Protein AF-A0A7S8E8L4-F1 (afdb_monomer)

pLDDT: mean 86.88, std 10.65, range [39.62, 96.69]

Sequence (269 aa):
MMTAIETLTEAGHHVIAGRPASKRLSAFVRFAGDTKSYQDPLIVRLLSNAQLRKGATQTAEQIIKAVKPGKAHERFMQQATQLVQKGLQRGYTLTCPTCALTDWYPLQPPLAGDVAQIGPLRCSGCHNPITLPFNAQFAYKLNPLVREALKEGGLTILNPWVYLLEWGAVEEHIALEVKNRHMHTDIDMLLRSPQGGILVECKDNFKKTDAALPQLQRTIDQGLMLAETLGYRYIFATLQETVPATLEAQIAQGNGQLLTGRDLLKPWE

Organism: NCBI:txid2710758

Solvent-accessible surface area (backbone atoms only — not comparable to full-atom values): 15142 Å² total; per-residue (Å²): 132,84,51,72,68,55,53,43,40,76,73,62,32,52,72,47,74,70,46,75,65,17,49,40,33,45,51,37,42,61,68,44,66,80,37,74,48,69,46,29,56,64,45,45,48,50,68,64,34,66,56,42,52,73,60,39,70,38,37,68,67,55,49,47,66,73,51,56,55,70,94,46,40,68,63,48,51,54,38,50,54,58,34,44,78,68,46,27,41,52,22,37,74,46,64,34,90,86,78,65,51,70,48,77,47,73,58,76,75,71,54,92,90,47,86,65,78,80,65,74,50,54,37,92,82,80,60,47,74,47,82,81,60,95,82,67,60,62,25,35,29,49,28,67,62,50,26,52,16,52,75,73,49,32,67,47,50,40,40,59,47,54,74,48,56,85,58,52,67,81,43,80,47,40,46,30,39,41,33,48,100,88,46,76,48,76,40,48,31,41,39,29,29,94,88,46,38,38,32,34,43,60,44,64,76,80,61,94,43,87,79,43,44,64,52,52,51,50,54,50,52,51,47,40,51,53,13,57,76,71,70,25,39,26,31,46,36,30,59,42,82,75,75,61,67,69,58,54,50,50,38,50,75,63,64,28,42,84,38,30,26,56,73,58,31,52,93,52,113

Mean predicted aligned error: 6.62 Å

Foldseek 3Di:
DDDLCRLLVVVFKDKDFDDPLQVLLVVVLVQPLVACLLLAVLNLQLLPDPCLLVFHWAFPVRSCVSSVCDPCVVVNVVSVVVCCVGFKFKWFFDQDPPPRDTDTDTDDDQDVPDPPPCDFDADPPPRDGDDDDPPTGMIIHTDPSSSSNSVSVSSQLNLVSSVCVVQAFPDKTAFMWIDHPVDTDTFGIWTQHPVFIETEDTDADFDPDPVGVVVVLVNLVVQLVSCVSSVHEYEYTYAAPDDPVVVVVVCVVSNHYYHYVCNRRVVND

Nearest PDB structures (foldseek):
  7bdv-assembly1_A  TM=4.968E-01  e=1.359E-04  Sulfobacillus thermosulfidooxidans
  7bdv-assembly1_B  TM=4.946E-01  e=5.528E-04  Sulfobacillus thermosulfidooxidans
  7bdv-assembly2_C  TM=4.971E-01  e=1.115E-03  Sulfobacillus thermosulfidooxidans
  7bdv-assembly2_D  TM=4.970E-01  e=8.139E-03  Sulfobacillus thermosulfidooxidans
  1y88-assembly1_A  TM=5.800E-01  e=9.484E-02  Archaeoglobus fulgidus

Radius of gyration: 21.87 Å; Cα contacts (8 Å, |Δi|>4): 415; chains: 1; bounding box: 54×41×62 Å

Secondary structure (DSSP, 8-state):
---HHHHHHHTT-EEE---HHHHHHHHHHHHHHT-GGGGSHHHHHHHT-HHHHTT--EEHHHHHHHH--GGGHHHHHHHHHHHHTTTEEEEEEEE-TTT--EEEEE-PPPPTT-----PPEE-TTT--EEPPPTTPPEEEEE-HHHHHHHHTTHHHHHHHHHHHGGG--SEEEEEEEEE-SS-EEEEEEEEEETTEEEEEEEES----STTTHHHHHHHHHHHHHHHHHHTPEEEEEES-S---HHHHHHHHHTT-EEE-HHHHHGGG-

Structure (mmCIF, N/CA/C/O backbone):
data_AF-A0A7S8E8L4-F1
#
_entry.id   AF-A0A7S8E8L4-F1
#
loop_
_atom_site.group_PDB
_atom_site.id
_atom_site.type_symbol
_atom_site.label_atom_id
_atom_site.label_alt_id
_atom_site.label_comp_id
_atom_site.label_asym_id
_atom_site.label_entity_id
_atom_site.label_seq_id
_atom_site.pdbx_PDB_ins_code
_atom_site.Cartn_x
_atom_site.Cartn_y
_atom_site.Cartn_z
_atom_site.occupancy
_atom_site.B_iso_or_equiv
_atom_site.auth_seq_id
_atom_site.auth_comp_id
_atom_site.auth_asym_id
_atom_site.auth_atom_id
_atom_site.pdbx_PDB_model_num
ATOM 1 N N . MET A 1 1 ? 19.749 17.385 -17.724 1.00 74.12 1 MET A N 1
ATOM 2 C CA . MET A 1 1 ? 19.497 15.932 -17.658 1.00 74.12 1 MET A CA 1
ATOM 3 C C . MET A 1 1 ? 17.990 15.773 -17.634 1.00 74.12 1 MET A C 1
ATOM 5 O O . MET A 1 1 ? 17.389 16.372 -16.755 1.00 74.12 1 MET A O 1
ATOM 9 N N . MET A 1 2 ? 17.390 15.091 -18.609 1.00 86.44 2 MET A N 1
ATOM 10 C CA . MET A 1 2 ? 15.929 14.970 -18.669 1.00 86.44 2 MET A CA 1
ATOM 11 C C . MET A 1 2 ? 15.397 14.098 -17.529 1.00 86.44 2 MET A C 1
ATOM 13 O O . MET A 1 2 ? 16.064 13.140 -17.119 1.00 86.44 2 MET A O 1
ATOM 17 N N . THR A 1 3 ? 14.230 14.456 -17.006 1.00 91.56 3 THR A N 1
ATOM 18 C CA . THR A 1 3 ? 13.418 13.676 -16.059 1.00 91.56 3 THR A CA 1
ATOM 19 C C . THR A 1 3 ? 12.780 12.476 -16.752 1.00 91.56 3 THR A C 1
ATOM 21 O O . THR A 1 3 ? 12.682 12.430 -17.979 1.00 91.56 3 THR A O 1
ATOM 24 N N . ALA A 1 4 ? 12.305 11.502 -15.979 1.00 91.94 4 ALA A N 1
ATOM 25 C CA . ALA A 1 4 ? 11.655 10.331 -16.563 1.00 91.94 4 ALA A CA 1
ATOM 26 C C . ALA A 1 4 ? 10.364 10.681 -17.321 1.00 91.94 4 ALA A C 1
ATOM 28 O O . ALA A 1 4 ? 10.066 10.100 -18.364 1.00 91.94 4 ALA A O 1
ATOM 29 N N . ILE A 1 5 ? 9.611 11.658 -16.808 1.00 93.44 5 ILE A N 1
ATOM 30 C CA . ILE A 1 5 ? 8.387 12.150 -17.449 1.00 93.44 5 ILE A CA 1
ATOM 31 C C . ILE A 1 5 ? 8.711 12.811 -18.791 1.00 93.44 5 ILE A C 1
ATOM 33 O O . ILE A 1 5 ? 8.016 12.549 -19.773 1.00 93.44 5 ILE A O 1
ATOM 37 N N . GLU A 1 6 ? 9.761 13.634 -18.851 1.00 94.44 6 GLU A N 1
ATOM 38 C CA . GLU A 1 6 ? 10.212 14.258 -20.101 1.00 94.44 6 GLU A CA 1
ATOM 39 C C . GLU A 1 6 ? 10.617 13.19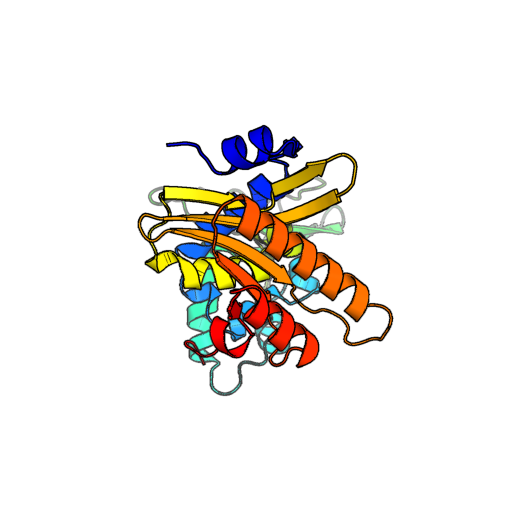5 -21.126 1.00 94.44 6 GLU A C 1
ATOM 41 O O . GLU A 1 6 ? 10.129 13.237 -22.252 1.00 94.44 6 GLU A O 1
ATOM 46 N N . THR A 1 7 ? 11.402 12.187 -20.728 1.00 94.38 7 THR A N 1
ATOM 47 C CA . THR A 1 7 ? 11.814 11.090 -21.622 1.00 94.38 7 THR A CA 1
ATOM 48 C C . THR A 1 7 ? 10.618 10.324 -22.193 1.00 94.38 7 THR A C 1
ATOM 50 O O . THR A 1 7 ? 10.545 10.101 -23.400 1.00 94.38 7 THR A O 1
ATOM 53 N N . LEU A 1 8 ? 9.641 9.954 -21.357 1.00 94.62 8 LEU A N 1
ATOM 54 C CA . LEU A 1 8 ? 8.421 9.285 -21.828 1.00 94.62 8 LEU A CA 1
ATOM 55 C C . LEU A 1 8 ? 7.593 10.184 -22.753 1.00 94.62 8 LEU A C 1
ATOM 57 O O . LEU A 1 8 ? 7.009 9.701 -23.723 1.00 94.62 8 LEU A O 1
ATOM 61 N N . THR A 1 9 ? 7.551 11.486 -22.473 1.00 94.94 9 THR A N 1
ATOM 62 C CA . THR A 1 9 ? 6.815 12.453 -23.296 1.00 94.94 9 THR A CA 1
ATOM 63 C C . THR A 1 9 ? 7.449 12.611 -24.675 1.00 94.94 9 THR A C 1
ATOM 65 O O . THR A 1 9 ? 6.738 12.571 -25.679 1.00 94.94 9 THR A O 1
ATOM 68 N N . GLU A 1 10 ? 8.778 12.710 -24.750 1.00 95.25 10 GLU A N 1
ATOM 69 C CA . GLU A 1 10 ? 9.513 12.752 -26.020 1.00 95.25 10 GLU A CA 1
ATOM 70 C C . GLU A 1 10 ? 9.374 11.452 -26.824 1.00 95.25 10 GLU A C 1
ATOM 72 O O . GLU A 1 10 ? 9.270 11.495 -28.049 1.00 95.25 10 GLU A O 1
ATOM 77 N N . ALA A 1 11 ? 9.255 10.307 -26.146 1.00 94.12 11 ALA A N 1
ATOM 78 C CA . ALA A 1 11 ? 8.928 9.019 -26.763 1.00 94.12 11 ALA A CA 1
ATOM 79 C C . ALA A 1 11 ? 7.450 8.898 -27.215 1.00 94.12 11 ALA A C 1
ATOM 81 O O . ALA A 1 11 ? 7.021 7.850 -27.699 1.00 94.12 11 ALA A O 1
ATOM 82 N N . GLY A 1 12 ? 6.651 9.964 -27.090 1.00 95.50 12 GLY A N 1
ATOM 83 C CA . GLY A 1 12 ? 5.268 10.019 -27.568 1.00 95.50 12 GLY A CA 1
ATOM 84 C C . GLY A 1 12 ? 4.231 9.464 -26.589 1.00 95.50 12 GLY A C 1
ATOM 85 O O . GLY A 1 12 ? 3.093 9.190 -26.990 1.00 95.50 12 GLY A O 1
ATOM 86 N N . HIS A 1 13 ? 4.587 9.293 -25.314 1.00 95.94 13 HIS A N 1
ATOM 87 C CA . HIS A 1 13 ? 3.637 8.936 -24.266 1.00 95.94 13 HIS A CA 1
ATOM 88 C C . HIS A 1 13 ? 3.039 10.177 -23.603 1.00 95.94 13 HIS A C 1
ATOM 90 O O . HIS A 1 13 ? 3.707 11.162 -23.322 1.00 95.94 13 HIS A O 1
ATOM 96 N N . HIS A 1 14 ? 1.757 10.105 -23.274 1.00 96.19 14 HIS A N 1
ATOM 97 C CA . HIS A 1 14 ? 1.115 11.036 -22.364 1.00 96.19 14 HIS A CA 1
ATOM 98 C C . HIS A 1 14 ? 1.180 10.465 -20.946 1.00 96.19 14 HIS A C 1
ATOM 100 O O . HIS A 1 14 ? 0.575 9.426 -20.660 1.00 96.19 14 HIS A O 1
ATOM 106 N N . VAL A 1 15 ? 1.904 11.151 -20.063 1.00 95.44 15 VAL A N 1
ATOM 107 C CA . VAL A 1 15 ? 2.112 10.737 -18.671 1.00 95.44 15 VAL A CA 1
ATOM 108 C C . VAL A 1 15 ? 1.226 11.562 -17.744 1.00 95.44 15 VAL A C 1
ATOM 110 O O . VAL A 1 15 ? 1.250 12.790 -17.783 1.00 95.44 15 VAL A O 1
ATOM 113 N N . ILE A 1 16 ? 0.452 10.898 -16.884 1.00 93.44 16 ILE A N 1
ATOM 114 C CA . ILE A 1 16 ? -0.356 11.559 -15.852 1.00 93.44 16 ILE A CA 1
ATOM 115 C C . ILE A 1 16 ? 0.227 11.234 -14.484 1.00 93.44 16 ILE A C 1
ATOM 117 O O . ILE A 1 16 ? 0.003 10.158 -13.925 1.00 93.44 16 ILE A O 1
ATOM 121 N N . ALA A 1 17 ? 0.942 12.207 -13.928 1.00 86.62 17 ALA A N 1
ATOM 122 C CA . ALA A 1 17 ? 1.377 12.198 -12.541 1.00 86.62 17 ALA A CA 1
ATOM 123 C C . ALA A 1 17 ? 0.354 12.926 -11.646 1.00 86.62 17 ALA A C 1
ATOM 125 O O . ALA A 1 17 ? -0.331 13.857 -12.071 1.00 86.62 17 ALA A O 1
ATOM 126 N N . GLY A 1 18 ? 0.245 12.518 -10.379 1.00 85.62 18 GLY A N 1
ATOM 127 C CA . GLY A 1 18 ? -0.500 13.282 -9.370 1.00 85.62 18 GLY A CA 1
ATOM 128 C C . GLY A 1 18 ? -2.024 13.108 -9.370 1.00 85.62 18 GLY A C 1
ATOM 129 O O . GLY A 1 18 ? -2.734 13.986 -8.863 1.00 85.62 18 GLY A O 1
ATOM 130 N N . ARG A 1 19 ? -2.545 11.975 -9.861 1.00 90.62 19 ARG A N 1
ATOM 131 C CA . ARG A 1 19 ? -3.945 11.581 -9.616 1.00 90.62 19 ARG A CA 1
ATOM 132 C C . ARG A 1 19 ? -4.210 11.519 -8.098 1.00 90.62 19 ARG A C 1
ATOM 134 O O . ARG A 1 19 ? -3.270 11.327 -7.322 1.00 90.62 19 ARG A O 1
ATOM 141 N N . PRO A 1 20 ? -5.466 11.651 -7.628 1.00 90.56 20 PRO A N 1
ATOM 142 C CA . PRO A 1 20 ? -5.768 11.552 -6.197 1.00 90.56 20 PRO A CA 1
ATOM 143 C C . PRO A 1 20 ? -5.211 10.281 -5.534 1.00 90.56 20 PRO A C 1
ATOM 145 O O . PRO A 1 20 ? -4.711 10.365 -4.414 1.00 90.56 20 PRO A O 1
ATOM 148 N N . ALA A 1 21 ? -5.244 9.145 -6.241 1.00 88.50 21 ALA A N 1
ATOM 149 C CA . ALA A 1 21 ? -4.642 7.888 -5.797 1.00 88.50 21 ALA A CA 1
ATOM 150 C C . ALA A 1 21 ? -3.114 7.993 -5.670 1.00 88.50 21 ALA A C 1
ATOM 152 O O . ALA A 1 21 ? -2.566 7.727 -4.605 1.00 88.50 21 ALA A O 1
ATOM 153 N N . SER A 1 22 ? -2.431 8.501 -6.702 1.00 90.56 22 SER A N 1
ATOM 154 C CA . SER A 1 22 ? -0.983 8.752 -6.686 1.00 90.56 22 SER A CA 1
ATOM 155 C C . SER A 1 22 ? -0.570 9.611 -5.490 1.00 90.56 22 SER A C 1
ATOM 157 O O . SER A 1 22 ? 0.342 9.256 -4.756 1.00 90.56 22 SER A O 1
ATOM 159 N N . LYS A 1 23 ? -1.296 10.705 -5.218 1.00 91.50 23 LYS A N 1
ATOM 160 C CA . LYS A 1 23 ? -1.016 11.588 -4.072 1.00 91.50 23 LYS A CA 1
ATOM 161 C C . LYS A 1 23 ? -1.158 10.867 -2.729 1.00 91.50 23 LYS A C 1
ATOM 163 O O . LYS A 1 23 ? -0.321 11.060 -1.849 1.00 91.50 23 LYS A O 1
ATOM 168 N N . ARG A 1 24 ? -2.202 10.047 -2.561 1.00 92.38 24 ARG A N 1
ATOM 169 C CA . ARG A 1 24 ? -2.410 9.251 -1.340 1.00 92.38 24 ARG A CA 1
ATOM 170 C C . ARG A 1 24 ? -1.333 8.192 -1.164 1.00 92.38 24 ARG A C 1
ATOM 172 O O . ARG A 1 24 ? -0.805 8.069 -0.064 1.00 92.38 24 ARG A O 1
ATOM 179 N N . LEU A 1 25 ? -0.995 7.468 -2.228 1.00 92.38 25 LEU A N 1
ATOM 180 C CA . LEU A 1 25 ? 0.045 6.445 -2.213 1.00 92.38 25 LEU A CA 1
ATOM 181 C C . LEU A 1 25 ? 1.418 7.051 -1.917 1.00 92.38 25 LEU A C 1
ATOM 183 O O . LEU A 1 25 ? 2.078 6.584 -0.997 1.00 92.38 25 LEU A O 1
ATOM 187 N N . SER A 1 26 ? 1.809 8.145 -2.580 1.00 90.81 26 SER A N 1
ATOM 188 C CA . SER A 1 26 ? 3.048 8.870 -2.261 1.00 90.81 26 SER A CA 1
ATOM 189 C C . SER A 1 26 ? 3.086 9.335 -0.804 1.00 90.81 26 SER A C 1
ATOM 191 O O . SER A 1 26 ? 4.088 9.143 -0.117 1.00 90.81 26 SER A O 1
ATOM 193 N N . ALA A 1 27 ? 1.99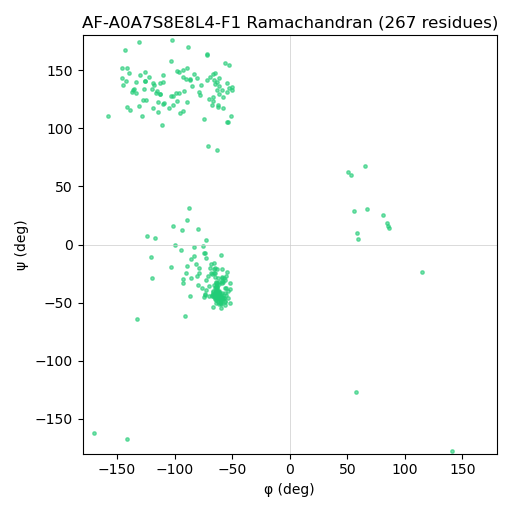4 9.921 -0.301 1.00 90.62 27 ALA A N 1
ATOM 194 C CA . ALA A 1 27 ? 1.921 10.356 1.092 1.00 90.62 27 ALA A CA 1
ATOM 195 C C . ALA A 1 27 ? 2.027 9.173 2.065 1.00 90.62 27 ALA A C 1
ATOM 197 O O . ALA A 1 27 ? 2.734 9.271 3.063 1.00 90.62 27 ALA A O 1
ATOM 198 N N . PHE A 1 28 ? 1.367 8.052 1.768 1.00 90.75 28 PHE A N 1
ATOM 199 C CA . PHE A 1 28 ? 1.453 6.832 2.565 1.00 90.75 28 PHE A CA 1
ATOM 200 C C . PHE A 1 28 ? 2.861 6.235 2.568 1.00 90.75 28 PHE A C 1
ATOM 202 O O . PHE A 1 28 ? 3.360 5.878 3.628 1.00 90.75 28 PHE A O 1
ATOM 209 N N . VAL A 1 29 ? 3.511 6.156 1.410 1.00 88.44 29 VAL A N 1
ATOM 210 C CA . VAL A 1 29 ? 4.861 5.606 1.270 1.00 88.44 29 VAL A CA 1
ATOM 211 C C . VAL A 1 29 ? 5.873 6.422 2.070 1.00 88.44 29 VAL A C 1
ATOM 213 O O . VAL A 1 29 ? 6.629 5.845 2.843 1.00 88.44 29 VAL A O 1
ATOM 216 N N . ARG A 1 30 ? 5.833 7.758 1.987 1.00 86.38 30 ARG A N 1
ATOM 217 C CA . ARG A 1 30 ? 6.678 8.630 2.824 1.00 86.38 30 ARG A CA 1
ATOM 218 C C . ARG A 1 30 ? 6.356 8.471 4.309 1.00 86.38 30 ARG A C 1
ATOM 220 O O . ARG A 1 30 ? 7.244 8.358 5.139 1.00 86.38 30 ARG A O 1
ATOM 227 N N . PHE A 1 31 ? 5.069 8.403 4.640 1.00 84.50 31 PHE A N 1
ATOM 228 C CA . PHE A 1 31 ? 4.600 8.233 6.012 1.00 84.50 31 PHE A CA 1
ATOM 229 C C . PHE A 1 31 ? 5.041 6.909 6.657 1.00 84.50 31 PHE A C 1
ATOM 231 O O . PHE A 1 31 ? 5.360 6.875 7.847 1.00 84.50 31 PHE A O 1
ATOM 238 N N . ALA A 1 32 ? 5.009 5.819 5.890 1.00 82.19 32 ALA A N 1
ATOM 239 C CA . ALA A 1 32 ? 5.282 4.465 6.356 1.00 82.19 32 ALA A CA 1
ATOM 240 C C . ALA A 1 32 ? 6.752 4.051 6.176 1.00 82.19 32 ALA A C 1
ATOM 242 O O . ALA A 1 32 ? 7.261 3.277 6.987 1.00 82.19 32 ALA A O 1
ATOM 243 N N . GLY A 1 33 ? 7.444 4.584 5.165 1.00 70.19 33 GLY A N 1
ATOM 244 C CA . GLY A 1 33 ? 8.854 4.310 4.871 1.00 70.19 33 GLY A CA 1
ATOM 245 C C . GLY A 1 33 ? 9.793 4.667 6.023 1.00 70.19 33 GLY A C 1
ATOM 246 O O . GLY A 1 33 ? 10.781 3.976 6.245 1.00 70.19 33 GLY A O 1
ATOM 247 N N . ASP A 1 34 ? 9.416 5.648 6.843 1.00 69.12 34 ASP A N 1
ATOM 248 C CA . ASP A 1 34 ? 10.158 6.040 8.047 1.00 69.12 34 ASP A CA 1
ATOM 249 C C . ASP A 1 34 ? 9.994 5.062 9.226 1.00 69.12 34 ASP A C 1
ATOM 251 O O . ASP A 1 34 ? 10.529 5.285 10.316 1.00 69.12 34 ASP A O 1
ATOM 255 N N . THR A 1 35 ? 9.204 3.996 9.072 1.00 71.69 35 THR A N 1
ATOM 256 C CA . THR A 1 35 ? 8.841 3.102 10.176 1.00 71.69 35 THR A CA 1
ATOM 257 C C . THR A 1 35 ? 9.098 1.639 9.848 1.00 71.69 35 THR A C 1
ATOM 259 O O . THR A 1 35 ? 8.357 1.008 9.095 1.00 71.69 35 THR A O 1
ATOM 262 N N . LYS A 1 36 ? 10.096 1.062 10.531 1.00 75.31 36 LYS A N 1
ATOM 263 C CA . LYS A 1 36 ? 10.444 -0.367 10.441 1.00 75.31 36 LYS A CA 1
ATOM 264 C C . LYS A 1 36 ? 9.262 -1.299 10.734 1.00 75.31 36 LYS A C 1
ATOM 266 O O . LYS A 1 36 ? 9.233 -2.421 10.251 1.00 75.31 36 LYS A O 1
ATOM 271 N N . SER A 1 37 ? 8.248 -0.838 11.469 1.00 80.75 37 SER A N 1
ATOM 272 C CA . SER A 1 37 ? 7.068 -1.645 11.798 1.00 80.75 37 SER A CA 1
ATOM 273 C C . SER A 1 37 ? 6.308 -2.157 10.579 1.00 80.75 37 SER A C 1
ATOM 275 O O . SER A 1 37 ? 5.747 -3.243 10.648 1.00 80.75 37 SER A O 1
ATOM 277 N N . TYR A 1 38 ? 6.294 -1.432 9.456 1.00 79.25 38 TYR A N 1
ATOM 278 C CA . TYR A 1 38 ? 5.593 -1.906 8.255 1.00 79.25 38 TYR A CA 1
ATOM 279 C C . TYR A 1 38 ? 6.314 -3.051 7.531 1.00 79.25 38 TYR A C 1
ATOM 281 O O . TYR A 1 38 ? 5.742 -3.635 6.617 1.00 79.25 38 TYR A O 1
ATOM 289 N N . GLN A 1 39 ? 7.533 -3.381 7.957 1.00 77.00 39 GLN A N 1
ATOM 290 C CA . GLN A 1 39 ? 8.341 -4.469 7.412 1.00 77.00 39 GLN A CA 1
ATOM 291 C C . GLN A 1 39 ? 8.074 -5.798 8.136 1.00 77.00 39 GLN A C 1
ATOM 293 O O . GLN A 1 39 ? 8.372 -6.858 7.596 1.00 77.00 39 GLN A O 1
ATOM 298 N N . ASP A 1 40 ? 7.487 -5.767 9.343 1.00 83.94 40 ASP A N 1
ATOM 299 C CA . ASP A 1 40 ? 7.180 -6.987 10.094 1.00 83.94 40 ASP A CA 1
ATOM 300 C C . ASP A 1 40 ? 6.027 -7.757 9.405 1.00 83.94 40 ASP A C 1
ATOM 302 O O . ASP A 1 40 ? 4.933 -7.200 9.221 1.00 83.94 40 ASP A O 1
ATOM 306 N N . PRO A 1 41 ? 6.205 -9.050 9.069 1.00 83.94 41 PRO A N 1
ATOM 307 C CA . PRO A 1 41 ? 5.178 -9.854 8.403 1.00 83.94 41 PRO A CA 1
ATOM 308 C C . PRO A 1 41 ? 3.837 -9.906 9.155 1.00 83.94 41 PRO A C 1
ATOM 310 O O . PRO A 1 41 ? 2.768 -10.000 8.543 1.00 83.94 41 PRO A O 1
ATOM 313 N N . LEU A 1 42 ? 3.850 -9.811 10.488 1.00 89.00 42 LEU A N 1
ATOM 314 C CA . LEU A 1 42 ? 2.643 -9.787 11.315 1.00 89.00 42 LEU A CA 1
ATOM 315 C C . LEU A 1 42 ? 1.902 -8.451 11.199 1.00 89.00 42 LEU A C 1
ATOM 317 O O . LEU A 1 42 ? 0.670 -8.429 11.264 1.00 89.00 42 LEU A O 1
ATOM 321 N N . ILE A 1 43 ? 2.622 -7.351 10.969 1.00 89.44 43 ILE A N 1
ATOM 322 C CA . ILE A 1 43 ? 2.026 -6.047 10.664 1.00 89.44 43 ILE A CA 1
ATOM 323 C C . ILE A 1 43 ? 1.474 -6.035 9.240 1.00 89.44 43 ILE A C 1
ATOM 325 O O . ILE A 1 43 ? 0.330 -5.630 9.044 1.00 89.44 43 ILE A O 1
ATOM 329 N N . VAL A 1 44 ? 2.201 -6.570 8.259 1.00 85.94 44 VAL A N 1
ATOM 330 C CA . VAL A 1 44 ? 1.688 -6.757 6.888 1.00 85.94 44 VAL A CA 1
ATOM 331 C C . VAL A 1 44 ? 0.395 -7.582 6.907 1.00 85.94 44 VAL A C 1
ATOM 333 O O . VAL A 1 44 ? -0.608 -7.208 6.287 1.00 85.94 44 VAL A O 1
ATOM 336 N N . ARG A 1 45 ? 0.355 -8.662 7.698 1.00 87.62 45 ARG A N 1
ATOM 337 C CA . ARG A 1 45 ? -0.848 -9.479 7.913 1.00 87.62 45 ARG A CA 1
ATOM 338 C C . ARG A 1 45 ? -1.983 -8.696 8.574 1.00 87.62 45 ARG A C 1
ATOM 340 O O . ARG A 1 45 ? -3.137 -8.846 8.169 1.00 87.62 45 ARG A O 1
ATOM 347 N N . LEU A 1 46 ? -1.677 -7.863 9.569 1.00 91.19 46 LEU A N 1
ATOM 348 C CA . LEU A 1 46 ? -2.652 -6.982 10.212 1.00 91.19 46 LEU A CA 1
ATOM 349 C C . LEU A 1 46 ? -3.268 -6.001 9.206 1.00 91.19 46 LEU A C 1
ATOM 351 O O . LEU A 1 46 ? -4.489 -5.898 9.115 1.00 91.19 46 LEU A O 1
ATOM 355 N N . LEU A 1 47 ? -2.438 -5.322 8.414 1.00 89.56 47 LEU A N 1
ATOM 356 C CA . LEU A 1 47 ? -2.871 -4.348 7.408 1.00 89.56 47 LEU A CA 1
ATOM 357 C C . LEU A 1 47 ? -3.609 -5.002 6.231 1.00 89.56 47 LEU A C 1
ATOM 359 O O . LEU A 1 47 ? -4.469 -4.376 5.611 1.00 89.56 47 LEU A O 1
ATOM 363 N N . SER A 1 48 ? -3.350 -6.285 5.974 1.00 86.94 48 SER A N 1
ATOM 364 C CA . SER A 1 48 ? -4.093 -7.099 5.005 1.00 86.94 48 SER A CA 1
ATOM 365 C C . SER A 1 48 ? -5.501 -7.482 5.481 1.00 86.94 48 SER A C 1
ATOM 367 O O . SER A 1 48 ? -6.313 -7.957 4.682 1.00 86.94 48 SER A O 1
ATOM 369 N N . ASN A 1 49 ? -5.838 -7.277 6.761 1.00 90.00 49 ASN A N 1
ATOM 370 C CA . ASN A 1 49 ? -7.146 -7.626 7.306 1.00 90.00 49 ASN A CA 1
ATOM 371 C C . ASN A 1 49 ? -8.279 -6.838 6.620 1.00 90.00 49 ASN A C 1
ATOM 373 O O . ASN A 1 49 ? -8.363 -5.610 6.700 1.00 90.00 49 ASN A O 1
ATOM 377 N N . ALA A 1 50 ? -9.210 -7.561 5.990 1.00 88.38 50 ALA A N 1
ATOM 378 C CA . ALA A 1 50 ? -10.286 -6.959 5.205 1.00 88.38 50 ALA A CA 1
ATOM 379 C C . ALA A 1 50 ? -11.220 -6.051 6.024 1.00 88.38 50 ALA A C 1
ATOM 381 O O . ALA A 1 50 ? -11.715 -5.059 5.493 1.00 88.38 50 ALA A O 1
ATOM 382 N N . GLN A 1 51 ? -11.469 -6.364 7.299 1.00 91.56 51 GLN A N 1
ATOM 383 C CA . GLN A 1 51 ? -12.355 -5.557 8.144 1.00 91.56 51 GLN A CA 1
ATOM 384 C C . GLN A 1 51 ? -11.710 -4.207 8.473 1.00 91.56 51 GLN A C 1
ATOM 386 O O . GLN A 1 51 ? -12.346 -3.168 8.298 1.00 91.56 51 GLN A O 1
ATOM 391 N N . LEU A 1 52 ? -10.424 -4.200 8.836 1.00 90.00 52 LEU A N 1
ATOM 392 C CA . LEU A 1 52 ? -9.679 -2.957 9.057 1.00 90.00 52 LEU A CA 1
ATOM 393 C C . LEU A 1 52 ? -9.613 -2.100 7.785 1.00 90.00 52 LEU A C 1
ATOM 395 O O . LEU A 1 52 ? -9.910 -0.907 7.840 1.00 90.00 52 LEU A O 1
ATOM 399 N N . ARG A 1 53 ? -9.333 -2.701 6.618 1.00 90.19 53 ARG A N 1
ATOM 400 C CA . ARG A 1 53 ? -9.319 -1.992 5.317 1.00 90.19 53 ARG A CA 1
ATOM 401 C C . ARG A 1 53 ? -10.680 -1.390 4.945 1.00 90.19 53 ARG A C 1
ATOM 403 O O . ARG A 1 53 ? -10.740 -0.319 4.342 1.00 90.19 53 ARG A O 1
ATOM 410 N N . LYS A 1 54 ? -11.780 -2.035 5.347 1.00 90.88 54 LYS A N 1
ATOM 411 C CA . LYS A 1 54 ? -13.149 -1.499 5.216 1.00 90.88 54 LYS A CA 1
ATOM 412 C C . LYS A 1 54 ? -13.465 -0.390 6.227 1.00 90.88 54 LYS A C 1
ATOM 414 O O . LYS A 1 54 ? -14.494 0.265 6.108 1.00 90.88 54 LYS A O 1
ATOM 419 N N . GLY A 1 55 ? -12.572 -0.127 7.180 1.00 90.31 55 GLY A N 1
ATOM 420 C CA . GLY A 1 55 ? -12.735 0.897 8.206 1.00 90.31 55 GLY A CA 1
ATOM 421 C C . GLY A 1 55 ? -13.501 0.427 9.439 1.00 90.31 55 GLY A C 1
ATOM 422 O O . GLY A 1 55 ? -13.913 1.279 10.227 1.00 90.31 55 GLY A O 1
ATOM 423 N N . ALA A 1 56 ? -13.690 -0.885 9.611 1.00 93.12 56 ALA A N 1
ATOM 424 C CA . ALA A 1 56 ? -14.224 -1.432 10.849 1.00 93.12 56 ALA A CA 1
ATOM 425 C C . ALA A 1 56 ? -13.242 -1.183 11.999 1.00 93.12 56 ALA A C 1
ATOM 427 O O . ALA A 1 56 ? -12.022 -1.172 11.807 1.00 93.12 56 ALA A O 1
ATOM 428 N N . THR A 1 57 ? -13.785 -0.988 13.194 1.00 93.81 57 THR A N 1
ATOM 429 C CA . THR A 1 57 ? -12.996 -0.908 14.419 1.00 93.81 57 THR A CA 1
ATOM 430 C C . THR A 1 57 ? -12.716 -2.319 14.930 1.00 93.81 57 THR A C 1
ATOM 432 O O . THR A 1 57 ? -13.529 -3.224 14.739 1.00 93.81 57 THR A O 1
ATOM 435 N N . GLN A 1 58 ? -11.558 -2.528 15.555 1.00 93.56 58 GLN A N 1
ATOM 436 C CA . GLN A 1 58 ? -11.228 -3.800 16.202 1.00 93.56 58 GLN A CA 1
ATOM 437 C C . GLN A 1 58 ? -10.641 -3.589 17.589 1.00 93.56 58 GLN A C 1
ATOM 439 O O . GLN A 1 58 ? -9.823 -2.695 17.784 1.00 93.56 58 GLN A O 1
ATOM 444 N N . THR A 1 59 ? -11.022 -4.422 18.551 1.00 93.12 59 THR A N 1
ATOM 445 C CA . THR A 1 59 ? -10.357 -4.472 19.860 1.00 93.12 59 THR A CA 1
ATOM 446 C C . THR A 1 59 ? -8.971 -5.110 19.735 1.00 93.12 59 THR A C 1
ATOM 448 O O . THR A 1 59 ? -8.666 -5.785 18.746 1.00 93.12 59 THR A O 1
ATOM 451 N N . ALA A 1 60 ? -8.121 -4.936 20.751 1.00 90.94 60 ALA A N 1
ATOM 452 C CA . ALA A 1 60 ? -6.809 -5.589 20.787 1.00 90.94 60 ALA A CA 1
ATOM 453 C C . ALA A 1 60 ? -6.928 -7.121 20.664 1.00 90.94 60 ALA A C 1
ATOM 455 O O . ALA A 1 60 ? -6.191 -7.744 19.903 1.00 90.94 60 ALA A O 1
ATOM 456 N N . GLU A 1 61 ? -7.908 -7.726 21.338 1.00 92.62 61 GLU A N 1
ATOM 457 C CA . GLU A 1 61 ? -8.168 -9.168 21.268 1.00 92.62 61 GLU A CA 1
ATOM 458 C C . GLU A 1 61 ? -8.553 -9.624 19.856 1.00 92.62 61 GLU A C 1
ATOM 460 O O . GLU A 1 61 ? -8.063 -10.646 19.373 1.00 92.62 61 GLU A O 1
ATOM 465 N N . GLN A 1 62 ? -9.399 -8.855 19.162 1.00 94.31 62 GLN A N 1
ATOM 466 C CA . GLN A 1 62 ? -9.786 -9.146 17.779 1.00 94.31 62 GLN A CA 1
ATOM 467 C C . GLN A 1 62 ? -8.586 -9.053 16.830 1.00 94.31 62 GLN A C 1
ATOM 469 O O . GLN A 1 62 ? -8.415 -9.931 15.982 1.00 94.31 62 GLN A O 1
ATOM 474 N N . ILE A 1 63 ? -7.726 -8.049 17.022 1.00 93.50 63 ILE A N 1
ATOM 475 C CA . ILE A 1 63 ? -6.469 -7.887 16.284 1.00 93.50 63 ILE A CA 1
ATOM 476 C C . ILE A 1 63 ? -5.553 -9.097 16.506 1.00 93.50 63 ILE A C 1
ATOM 478 O O . ILE A 1 63 ? -5.117 -9.729 15.541 1.00 93.50 63 ILE A O 1
ATOM 482 N N . ILE A 1 64 ? -5.315 -9.483 17.763 1.00 93.75 64 ILE A N 1
ATOM 483 C CA . ILE A 1 64 ? -4.475 -10.636 18.117 1.00 93.75 64 ILE A CA 1
ATOM 484 C C . ILE A 1 64 ? -5.048 -11.923 17.513 1.00 93.75 64 ILE A C 1
ATOM 486 O O . ILE A 1 64 ? -4.308 -12.723 16.938 1.00 93.75 64 ILE A O 1
ATOM 490 N N . LYS A 1 65 ? -6.371 -12.115 17.576 1.00 93.19 65 LYS A N 1
ATOM 491 C CA . LYS A 1 65 ? -7.058 -13.280 17.000 1.00 93.19 65 LYS A CA 1
ATOM 492 C C . LYS A 1 65 ? -6.965 -13.324 15.472 1.00 93.19 65 LYS A C 1
ATOM 494 O O . LYS A 1 65 ? -6.892 -14.416 14.904 1.00 93.19 65 LYS A O 1
ATOM 499 N N . ALA A 1 66 ? -6.975 -12.171 14.805 1.00 90.56 66 ALA A N 1
ATOM 500 C CA . ALA A 1 66 ? -6.850 -12.078 13.354 1.00 90.56 66 ALA A CA 1
ATOM 501 C C . ALA A 1 66 ? -5.417 -12.363 12.873 1.00 90.56 66 ALA A C 1
ATOM 503 O O . ALA A 1 66 ? -5.223 -13.083 11.889 1.00 90.56 66 ALA A O 1
ATOM 504 N N . VAL A 1 67 ? -4.420 -11.824 13.578 1.00 93.00 67 VAL A N 1
ATOM 505 C CA . VAL A 1 67 ? -3.000 -11.961 13.223 1.00 93.00 67 VAL A CA 1
ATOM 506 C C . VAL A 1 67 ? -2.433 -13.313 13.656 1.00 93.00 67 VAL A C 1
ATOM 508 O O . VAL A 1 67 ? -1.624 -13.885 12.932 1.00 93.00 67 VAL A O 1
ATOM 511 N N . LYS A 1 68 ? -2.890 -13.859 14.790 1.00 93.94 68 LYS A N 1
ATOM 512 C CA . LYS A 1 68 ? -2.400 -15.109 15.398 1.00 93.94 68 LYS A CA 1
ATOM 513 C C . LYS A 1 68 ? -0.867 -15.123 15.545 1.00 93.94 68 LYS A C 1
ATOM 515 O O . LYS A 1 68 ? -0.214 -15.976 14.947 1.00 93.94 68 LYS A O 1
ATOM 520 N N . PRO A 1 69 ? -0.280 -14.208 16.339 1.00 90.62 69 PRO A N 1
ATOM 521 C CA . PRO A 1 69 ? 1.175 -14.037 16.399 1.00 90.62 69 PRO A CA 1
ATOM 522 C C . PRO A 1 69 ? 1.927 -15.220 17.043 1.00 90.62 69 PRO A C 1
ATOM 524 O O . PRO A 1 69 ? 3.136 -15.345 16.870 1.00 90.62 69 PRO A O 1
ATOM 527 N N . GLY A 1 70 ? 1.242 -16.109 17.776 1.00 92.38 70 GLY A N 1
ATOM 528 C CA . GLY A 1 70 ? 1.863 -17.292 18.383 1.00 92.38 70 GLY A CA 1
ATOM 529 C C . GLY A 1 70 ? 3.017 -16.919 19.319 1.00 92.38 70 GLY A C 1
ATOM 530 O O . GLY A 1 70 ? 2.849 -16.081 20.201 1.00 92.38 70 GLY A O 1
ATOM 531 N N . LYS A 1 71 ? 4.198 -17.513 19.105 1.00 91.56 71 LYS A N 1
ATOM 532 C CA . LYS A 1 71 ? 5.411 -17.228 19.897 1.00 91.56 71 LYS A CA 1
ATOM 533 C C . LYS A 1 71 ? 5.939 -15.798 19.717 1.00 91.56 71 LYS A C 1
ATOM 535 O O . LYS A 1 71 ? 6.634 -15.305 20.592 1.00 91.56 71 LYS A O 1
ATOM 540 N N . ALA A 1 72 ? 5.586 -15.119 18.626 1.00 90.94 72 ALA A N 1
ATOM 541 C CA . ALA A 1 72 ? 6.011 -13.749 18.338 1.00 90.94 72 ALA A CA 1
ATOM 542 C C . ALA A 1 72 ? 5.056 -12.687 18.925 1.00 90.94 72 ALA A C 1
ATOM 544 O O . ALA A 1 72 ? 5.026 -11.550 18.454 1.00 90.94 72 ALA A O 1
ATOM 545 N N . HIS A 1 73 ? 4.248 -13.042 19.933 1.00 91.75 73 HIS A N 1
ATOM 546 C CA . HIS A 1 73 ? 3.244 -12.152 20.520 1.00 91.75 73 HIS A CA 1
ATOM 547 C C . HIS A 1 73 ? 3.839 -10.837 21.037 1.00 91.75 73 HIS A C 1
ATOM 549 O O . HIS A 1 73 ? 3.347 -9.771 20.682 1.00 91.75 73 HIS A O 1
ATOM 555 N N . GLU A 1 74 ? 4.911 -10.895 21.826 1.00 90.25 74 GLU A N 1
ATOM 556 C CA . GLU A 1 74 ? 5.526 -9.694 22.405 1.00 90.25 74 GLU A CA 1
ATOM 557 C C . GLU A 1 74 ? 6.090 -8.760 21.329 1.00 90.25 74 GLU A C 1
ATOM 559 O O . GLU A 1 74 ? 5.784 -7.566 21.331 1.00 90.25 74 GLU A O 1
ATOM 564 N N . ARG A 1 75 ? 6.828 -9.314 20.353 1.00 90.31 75 ARG A N 1
ATOM 565 C CA . ARG A 1 75 ? 7.340 -8.571 19.189 1.00 90.31 75 ARG A CA 1
ATOM 566 C C . ARG A 1 75 ? 6.202 -7.887 18.436 1.00 90.31 75 ARG A C 1
ATOM 568 O O . ARG A 1 75 ? 6.266 -6.689 18.174 1.00 90.31 75 ARG A O 1
ATOM 575 N N . PHE A 1 76 ? 5.136 -8.631 18.140 1.00 91.75 76 PHE A N 1
ATOM 576 C CA . PHE A 1 76 ? 3.959 -8.089 17.470 1.00 91.75 76 PHE A CA 1
ATOM 577 C C . PHE A 1 76 ? 3.333 -6.939 18.258 1.00 91.75 76 PHE A C 1
ATOM 579 O O . PHE A 1 76 ? 3.034 -5.902 17.675 1.00 91.75 76 PHE A O 1
ATOM 586 N N . MET A 1 77 ? 3.162 -7.083 19.574 1.00 90.38 77 MET A N 1
ATOM 587 C CA . MET A 1 77 ? 2.575 -6.030 20.404 1.00 90.38 77 MET A CA 1
ATOM 588 C C . MET A 1 77 ? 3.450 -4.772 20.445 1.00 90.38 77 MET A C 1
ATOM 590 O O . MET A 1 77 ? 2.916 -3.662 20.389 1.00 90.38 77 MET A O 1
ATOM 594 N N . GLN A 1 78 ? 4.778 -4.916 20.470 1.00 88.56 78 GLN A N 1
ATOM 595 C CA . GLN A 1 78 ? 5.707 -3.786 20.369 1.00 88.56 78 GLN A CA 1
ATOM 596 C C . GLN A 1 78 ? 5.558 -3.057 19.024 1.00 88.56 78 GLN A C 1
ATOM 598 O O . GLN A 1 78 ? 5.359 -1.840 19.005 1.00 88.56 78 GLN A O 1
ATOM 603 N N . GLN A 1 79 ? 5.568 -3.792 17.908 1.00 87.62 79 GLN A N 1
ATOM 604 C CA . GLN A 1 79 ? 5.410 -3.214 16.567 1.00 87.62 79 GLN A CA 1
ATOM 605 C C . GLN A 1 79 ? 4.022 -2.594 16.361 1.00 87.62 79 GLN A C 1
ATOM 607 O O . GLN A 1 79 ? 3.891 -1.488 15.837 1.00 87.62 79 GLN A O 1
ATOM 612 N N . ALA A 1 80 ? 2.966 -3.256 16.834 1.00 87.50 80 ALA A N 1
ATOM 613 C CA . ALA A 1 80 ? 1.603 -2.744 16.768 1.00 87.50 80 ALA A CA 1
ATOM 614 C C . ALA A 1 80 ? 1.446 -1.461 17.598 1.00 87.50 80 ALA A C 1
ATOM 616 O O . ALA A 1 80 ? 0.749 -0.542 17.178 1.00 87.50 80 ALA A O 1
ATOM 617 N N . THR A 1 81 ? 2.132 -1.353 18.738 1.00 85.19 81 THR A N 1
ATOM 618 C CA . THR A 1 81 ? 2.132 -0.131 19.557 1.00 85.19 81 THR A CA 1
ATOM 619 C C . THR A 1 81 ? 2.812 1.034 18.837 1.00 85.19 81 THR A C 1
ATOM 621 O O . THR A 1 81 ? 2.290 2.148 18.863 1.00 85.19 81 THR A O 1
ATOM 624 N N . GLN A 1 82 ? 3.922 0.789 18.134 1.00 83.88 82 GLN A N 1
ATOM 625 C CA . GLN A 1 82 ? 4.549 1.802 17.274 1.00 83.88 82 GLN A CA 1
ATOM 626 C C . GLN A 1 82 ? 3.595 2.234 16.152 1.00 83.88 82 GLN A C 1
ATOM 628 O O . GLN A 1 82 ? 3.433 3.427 15.885 1.00 83.88 82 GLN A O 1
ATOM 633 N N . LEU A 1 83 ? 2.867 1.281 15.561 1.00 83.19 83 LEU A N 1
ATOM 634 C CA . LEU A 1 83 ? 1.853 1.569 14.552 1.00 83.19 83 LEU A CA 1
ATOM 635 C C . LEU A 1 83 ? 0.692 2.413 15.107 1.00 83.19 83 LEU A C 1
ATOM 637 O O . LEU A 1 83 ? 0.168 3.251 14.380 1.00 83.19 83 LEU A O 1
ATOM 641 N N . VAL A 1 84 ? 0.309 2.269 16.381 1.00 80.69 84 VAL A N 1
ATOM 642 C CA . VAL A 1 84 ? -0.747 3.085 17.023 1.00 80.69 84 VAL A CA 1
ATOM 643 C C . VAL A 1 84 ? -0.401 4.580 17.091 1.00 80.69 84 VAL A C 1
ATOM 645 O O . VAL A 1 84 ? -1.282 5.428 17.197 1.00 80.69 84 VAL A O 1
ATOM 648 N N . GLN A 1 85 ? 0.873 4.947 16.993 1.00 70.56 85 GLN A N 1
ATOM 649 C CA . GLN A 1 85 ? 1.258 6.360 16.970 1.00 70.56 85 GLN A CA 1
ATOM 650 C C . GLN A 1 85 ? 1.045 7.008 15.596 1.00 70.56 85 GLN A C 1
ATOM 652 O O . GLN A 1 85 ? 0.966 8.230 15.494 1.00 70.56 85 GLN A O 1
ATOM 657 N N . LYS A 1 86 ? 0.962 6.198 14.535 1.00 75.94 86 LYS A N 1
ATOM 658 C CA . LYS A 1 86 ? 0.990 6.667 13.147 1.00 75.94 86 LYS A CA 1
ATOM 659 C C . LYS A 1 86 ? -0.136 6.034 12.308 1.00 75.94 86 LYS A C 1
ATOM 661 O O . LYS A 1 86 ? -1.033 6.734 11.834 1.00 75.94 86 LYS A O 1
ATOM 666 N N . GLY A 1 87 ? -0.124 4.719 12.116 1.00 84.12 87 GLY A N 1
ATOM 667 C CA . GLY A 1 87 ? -1.040 4.017 11.207 1.00 84.12 87 GLY A CA 1
ATOM 668 C C . GLY A 1 87 ? -2.368 3.536 11.802 1.00 84.12 87 GLY A C 1
ATOM 669 O O . GLY A 1 87 ? -3.345 3.398 11.063 1.00 84.12 87 GLY A O 1
ATOM 670 N N . LEU A 1 88 ? -2.444 3.310 13.115 1.00 88.38 88 LEU A N 1
ATOM 671 C CA . LEU A 1 88 ? -3.664 2.902 13.821 1.00 88.38 88 LEU A CA 1
ATOM 672 C C . LEU A 1 88 ? -4.085 3.981 14.812 1.00 88.38 88 LEU A C 1
ATOM 674 O O . LEU A 1 88 ? -3.300 4.415 15.633 1.00 88.38 88 LEU A O 1
ATOM 678 N N . GLN A 1 89 ? -5.344 4.385 14.786 1.00 88.56 89 GLN A N 1
ATOM 679 C CA . GLN A 1 89 ? -5.897 5.329 15.745 1.00 88.56 89 GLN A CA 1
ATOM 680 C C . GLN A 1 89 ? -6.653 4.569 16.830 1.00 88.56 89 GLN A C 1
ATOM 682 O O . GLN A 1 89 ? -7.496 3.720 16.533 1.00 88.56 89 GLN A O 1
ATOM 687 N N . ARG A 1 90 ? -6.362 4.888 18.091 1.00 89.12 90 ARG A N 1
ATOM 688 C CA . ARG A 1 90 ? -7.079 4.358 19.255 1.00 89.12 90 ARG A CA 1
ATOM 689 C C . ARG A 1 90 ? -8.305 5.222 19.551 1.00 89.12 90 ARG A C 1
ATOM 691 O O . ARG A 1 90 ? -8.237 6.443 19.450 1.00 89.12 90 ARG A O 1
ATOM 698 N N . GLY A 1 91 ? -9.411 4.603 19.944 1.00 90.69 91 GLY A N 1
ATOM 699 C CA . GLY A 1 91 ? -10.646 5.296 20.305 1.00 90.69 91 GLY A CA 1
ATOM 700 C C . GLY A 1 91 ? -11.664 4.365 20.953 1.00 90.69 91 GLY A C 1
ATOM 701 O O . GLY A 1 91 ? -11.316 3.268 21.388 1.00 90.69 91 GLY A O 1
ATOM 702 N N . TYR A 1 92 ? -12.921 4.794 20.983 1.00 91.31 92 TYR A N 1
ATOM 703 C CA . TYR A 1 92 ? -14.043 4.042 21.544 1.00 91.31 92 TYR A CA 1
ATOM 704 C C . TYR A 1 92 ? -15.162 3.904 20.520 1.00 91.31 92 TYR A C 1
ATOM 706 O O . TYR A 1 92 ? -15.476 4.860 19.817 1.00 91.31 92 TYR A O 1
ATOM 714 N N . THR A 1 93 ? -15.803 2.741 20.464 1.00 91.88 93 THR A N 1
ATOM 715 C CA . THR A 1 93 ? -17.090 2.586 19.776 1.00 91.88 93 THR A CA 1
ATOM 716 C C . THR A 1 93 ? -18.195 2.733 20.815 1.00 91.88 93 THR A C 1
ATOM 718 O O . THR A 1 93 ? -18.289 1.911 21.723 1.00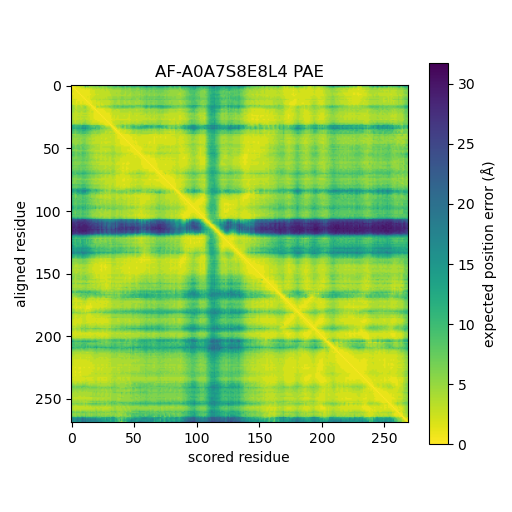 91.88 93 THR A O 1
ATOM 721 N N . LEU A 1 94 ? -18.995 3.795 20.711 1.00 91.75 94 LEU A N 1
ATOM 722 C CA . LEU A 1 94 ? -20.004 4.162 21.706 1.00 91.75 94 LEU A CA 1
ATOM 723 C C . LEU A 1 94 ? -21.372 4.309 21.043 1.00 91.75 94 LEU A C 1
ATOM 725 O O . LEU A 1 94 ? -21.477 4.875 19.955 1.00 91.75 94 LEU A O 1
ATOM 729 N N . THR A 1 95 ? -22.417 3.849 21.728 1.00 92.31 95 THR A N 1
ATOM 730 C CA . THR A 1 95 ? -23.814 4.074 21.338 1.00 92.31 95 THR A CA 1
ATOM 731 C C . THR A 1 95 ? -24.377 5.242 22.133 1.00 92.31 95 THR A C 1
ATOM 733 O O . THR A 1 95 ? -24.352 5.230 23.363 1.00 92.31 95 THR A O 1
ATOM 736 N N . CYS A 1 96 ? -24.883 6.261 21.440 1.00 91.62 96 CYS A N 1
ATOM 737 C CA . CYS A 1 96 ? -25.506 7.410 22.083 1.00 91.62 96 CYS A CA 1
ATOM 738 C C . CYS A 1 96 ? -26.807 6.985 22.786 1.00 91.62 96 CYS A C 1
ATOM 740 O O . CYS A 1 96 ? 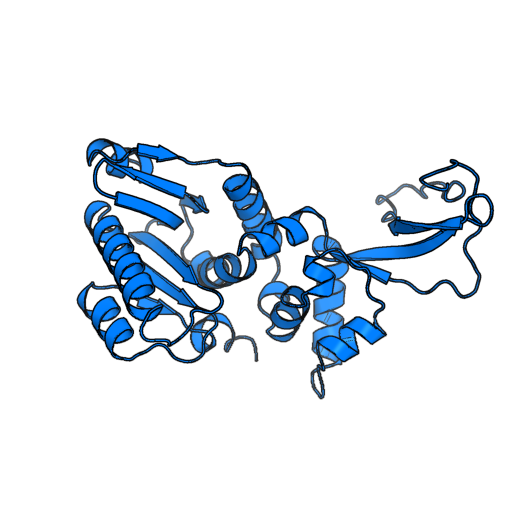-27.690 6.443 22.120 1.00 91.62 96 CYS A O 1
ATOM 742 N N . PRO A 1 97 ? -26.989 7.278 24.086 1.00 91.81 97 PRO A N 1
ATOM 743 C CA . PRO A 1 97 ? -28.216 6.917 24.794 1.00 91.81 97 PRO A CA 1
ATOM 744 C C . PRO A 1 97 ? -29.438 7.724 24.327 1.00 91.81 97 PRO A C 1
ATOM 746 O O . PRO A 1 97 ? -30.563 7.288 24.539 1.00 91.81 97 PRO A O 1
ATOM 749 N N . THR A 1 98 ? -29.241 8.888 23.694 1.00 94.12 98 THR A N 1
ATOM 750 C CA . THR A 1 98 ? -30.350 9.755 23.268 1.00 94.12 98 THR A CA 1
ATOM 751 C C . THR A 1 98 ? -30.900 9.403 21.889 1.00 94.12 98 THR A C 1
ATOM 753 O O . THR A 1 98 ? -32.111 9.389 21.710 1.00 94.12 98 THR A O 1
ATOM 756 N N . CYS A 1 99 ? -30.035 9.142 20.903 1.00 95.38 99 CYS A N 1
ATOM 757 C CA . CYS A 1 99 ? -30.461 8.869 19.523 1.00 95.38 99 CYS A CA 1
ATOM 758 C C . CYS A 1 99 ? -30.103 7.463 19.021 1.00 95.38 99 CYS A C 1
ATOM 760 O O . CYS A 1 99 ? -30.287 7.184 17.840 1.00 95.38 99 CYS A O 1
ATOM 762 N N . ALA A 1 100 ? -29.560 6.596 19.884 1.00 94.88 100 ALA A N 1
ATOM 763 C CA . ALA A 1 100 ? -29.130 5.229 19.571 1.00 94.88 100 ALA A CA 1
ATOM 764 C C . ALA A 1 100 ? -28.066 5.099 18.458 1.00 94.88 100 ALA A C 1
ATOM 766 O O . ALA A 1 100 ? -27.751 3.989 18.036 1.00 94.88 100 ALA A O 1
ATOM 767 N N . LEU A 1 101 ? -27.465 6.205 18.002 1.00 94.62 101 LEU A N 1
ATOM 768 C CA . LEU A 1 101 ? -26.380 6.170 17.025 1.00 94.62 101 LEU A CA 1
ATOM 769 C C . LEU A 1 101 ? -25.129 5.534 17.642 1.00 94.62 101 LEU A C 1
ATOM 771 O O . LEU A 1 101 ? -24.577 6.064 18.610 1.00 94.62 101 LEU A O 1
ATOM 775 N N . THR A 1 102 ? -24.661 4.436 17.053 1.00 93.19 102 THR A N 1
ATOM 776 C CA . THR A 1 102 ? -23.343 3.861 17.335 1.00 93.19 102 THR A CA 1
ATOM 777 C C . THR A 1 102 ? -22.304 4.478 16.412 1.00 93.19 102 THR A C 1
ATOM 779 O O . THR A 1 102 ? -22.423 4.376 15.193 1.00 93.19 102 THR A O 1
ATOM 782 N N . ASP A 1 103 ? -21.269 5.083 16.988 1.00 92.69 103 ASP A N 1
ATOM 783 C CA . ASP A 1 103 ? -20.175 5.685 16.226 1.00 92.69 103 ASP A CA 1
ATOM 784 C C . ASP A 1 103 ? -18.822 5.487 16.928 1.00 92.69 103 ASP A C 1
ATOM 786 O O . ASP A 1 103 ? -18.751 5.058 18.085 1.00 92.69 103 ASP A O 1
ATOM 790 N N . TRP A 1 104 ? -17.735 5.756 16.207 1.00 91.75 104 TRP A N 1
ATOM 791 C CA . TRP A 1 104 ? -16.372 5.678 16.712 1.00 91.75 104 TRP A CA 1
ATOM 792 C C . TRP A 1 104 ? -15.813 7.060 17.047 1.00 91.75 104 TRP A C 1
ATOM 794 O O . TRP A 1 104 ? -15.774 7.958 16.208 1.00 91.75 104 TRP A O 1
ATOM 804 N N . TYR A 1 105 ? -15.298 7.188 18.265 1.00 88.81 105 TYR A N 1
ATOM 805 C CA . TYR A 1 105 ? -14.765 8.419 18.827 1.00 88.81 105 TYR A CA 1
ATOM 806 C C . TYR A 1 105 ? -13.257 8.260 19.053 1.00 88.81 105 TYR A C 1
ATOM 808 O O . TYR A 1 105 ? -12.861 7.424 19.874 1.00 88.81 105 TYR A O 1
ATOM 816 N N . PRO A 1 106 ? -12.397 9.013 18.340 1.00 86.88 106 PRO A N 1
ATOM 817 C CA . PRO A 1 106 ? -10.954 8.926 18.519 1.00 86.88 106 PRO A CA 1
ATOM 818 C C . PRO A 1 106 ? -10.556 9.407 19.913 1.00 86.88 106 PRO A C 1
ATOM 820 O O . PRO A 1 106 ? -11.067 10.410 20.411 1.00 86.88 106 PRO A O 1
ATOM 823 N N . LEU A 1 107 ? -9.583 8.731 20.518 1.00 84.06 107 LEU A N 1
ATOM 824 C CA . LEU A 1 107 ? -8.865 9.286 21.653 1.00 84.06 107 LEU A CA 1
ATOM 825 C C . LEU A 1 107 ? -7.921 10.352 21.089 1.00 84.06 107 LEU A C 1
ATOM 827 O O . LEU A 1 107 ? -6.957 10.009 20.402 1.00 84.06 107 LEU A O 1
ATOM 831 N N . GLN A 1 108 ? -8.211 11.635 21.315 1.00 68.00 108 GLN A N 1
ATOM 832 C CA . GLN A 1 108 ? -7.276 12.680 20.906 1.00 68.00 108 GLN A CA 1
ATOM 833 C C . GLN A 1 108 ? -5.950 12.471 21.652 1.00 68.00 108 GLN A C 1
ATOM 835 O O . GLN A 1 108 ? -5.971 12.273 22.872 1.00 68.00 108 GLN A O 1
ATOM 840 N N . PRO A 1 109 ? -4.799 12.457 20.956 1.00 54.16 109 PRO A N 1
ATOM 841 C CA . PRO A 1 109 ? -3.526 12.487 21.650 1.00 54.16 109 PRO A CA 1
ATOM 842 C C . PRO A 1 109 ? -3.466 13.794 22.452 1.00 54.16 109 PRO A C 1
ATOM 844 O O . PRO A 1 109 ? -3.857 14.835 21.917 1.00 54.16 109 PRO A O 1
ATOM 847 N N . PRO A 1 110 ? -3.008 13.773 23.715 1.00 46.59 110 PRO A N 1
ATOM 848 C CA . PRO A 1 110 ? -2.711 15.013 24.411 1.00 46.59 110 PRO A CA 1
ATOM 849 C C . PRO A 1 110 ? -1.668 15.752 23.571 1.00 46.59 110 PRO A C 1
ATOM 851 O O . PRO A 1 110 ? -0.584 15.222 23.314 1.00 46.59 110 PRO A O 1
ATOM 854 N N . LEU A 1 111 ? -2.021 16.933 23.064 1.00 44.34 111 LEU A N 1
ATOM 855 C CA . LEU A 1 111 ? -1.047 17.810 22.430 1.00 44.34 111 LEU A CA 1
ATOM 856 C C . LEU A 1 111 ? 0.028 18.093 23.482 1.00 44.34 111 LEU A C 1
ATOM 858 O O . LEU A 1 111 ? -0.290 18.438 24.618 1.00 44.34 111 LEU A O 1
ATOM 862 N N . ALA A 1 112 ? 1.290 17.854 23.130 1.00 39.62 112 ALA A N 1
ATOM 863 C CA . 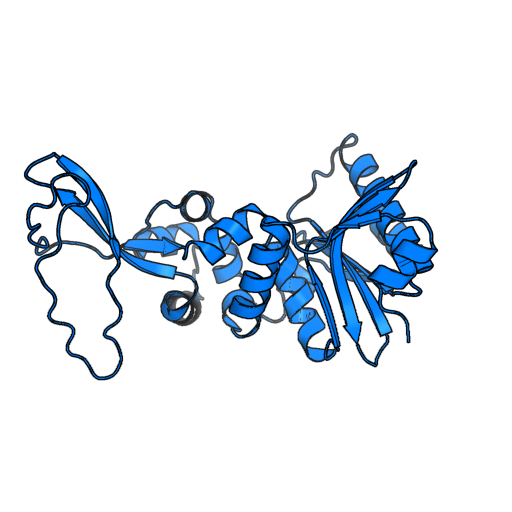ALA A 1 112 ? 2.420 18.021 24.031 1.00 39.62 112 ALA A CA 1
ATOM 864 C C . ALA A 1 112 ? 2.408 19.435 24.637 1.00 39.62 112 ALA A C 1
ATOM 866 O O . ALA A 1 112 ? 2.717 20.403 23.950 1.00 39.62 112 ALA A O 1
ATOM 867 N N . GLY A 1 113 ? 2.030 19.538 25.913 1.00 41.78 113 GLY A N 1
ATOM 868 C CA . GLY A 1 113 ? 2.020 20.788 26.676 1.00 41.78 113 GLY A CA 1
ATOM 869 C C . GLY A 1 113 ? 0.641 21.272 27.116 1.00 41.78 113 GLY A C 1
ATOM 870 O O . GLY A 1 113 ? 0.558 21.932 28.147 1.00 41.78 113 GLY A O 1
ATOM 871 N N . ASP A 1 114 ? -0.432 20.869 26.437 1.00 41.19 114 ASP A N 1
ATOM 872 C CA . ASP A 1 114 ? -1.786 21.230 26.841 1.00 41.19 114 ASP A CA 1
ATOM 873 C C . ASP A 1 114 ? -2.459 20.019 27.473 1.00 41.19 114 ASP A C 1
ATOM 875 O O . ASP A 1 114 ? -2.698 18.991 26.832 1.00 41.19 114 ASP A O 1
ATOM 879 N N . VAL A 1 115 ? -2.819 20.151 28.750 1.00 43.25 115 VAL A N 1
ATOM 880 C CA . VAL A 1 115 ? -3.905 19.360 29.328 1.00 43.25 115 VAL A CA 1
ATOM 881 C C . VAL A 1 115 ? -5.151 19.788 28.562 1.00 43.25 115 VAL A C 1
ATOM 883 O O . VAL A 1 115 ? -5.874 20.682 28.996 1.00 43.25 115 VAL A O 1
ATOM 886 N N . ALA A 1 116 ? -5.347 19.224 27.366 1.00 46.59 116 ALA A N 1
ATOM 887 C CA . ALA A 1 116 ? -6.532 19.444 26.568 1.00 46.59 116 ALA A CA 1
ATOM 888 C C . ALA A 1 116 ? -7.697 19.164 27.508 1.00 46.59 116 ALA A C 1
ATOM 890 O O . ALA A 1 116 ? -7.852 18.035 27.978 1.00 46.59 116 ALA A O 1
ATOM 891 N N . GLN A 1 117 ? -8.439 20.213 27.872 1.00 41.78 117 GLN A N 1
ATOM 892 C CA . GLN A 1 117 ? -9.655 20.063 28.646 1.00 41.78 117 GLN A CA 1
ATOM 893 C C . GLN A 1 117 ? -10.505 19.085 27.851 1.00 41.78 117 GLN A C 1
ATOM 895 O O . GLN A 1 117 ? -10.997 19.419 26.771 1.00 41.78 117 GLN A O 1
ATOM 900 N N . ILE A 1 118 ? -10.596 17.847 28.335 1.00 55.34 118 ILE A N 1
ATOM 901 C CA . ILE A 1 118 ? -11.419 16.822 27.717 1.00 55.34 118 ILE A CA 1
ATOM 902 C C . ILE A 1 118 ? -12.845 17.266 28.017 1.00 55.34 118 ILE A C 1
ATOM 904 O O . ILE A 1 118 ? -13.436 16.892 29.028 1.00 55.34 118 ILE A O 1
ATOM 908 N N . GLY A 1 119 ? -13.371 18.153 27.172 1.00 61.00 119 GLY A N 1
ATOM 909 C CA . GLY A 1 119 ? -14.785 18.461 27.155 1.00 61.00 119 GLY A CA 1
ATOM 910 C C . GLY A 1 119 ? -15.563 17.151 27.018 1.00 61.00 119 GLY A C 1
ATOM 911 O O . GLY A 1 119 ? -15.027 16.161 26.50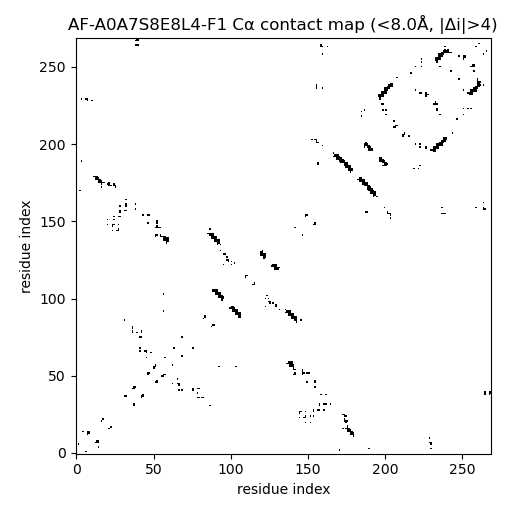6 1.00 61.00 119 GLY A O 1
ATOM 912 N N . PRO A 1 120 ? -16.817 17.104 27.487 1.00 71.19 120 PRO A N 1
ATOM 913 C CA . PRO A 1 120 ? -17.609 15.891 27.376 1.00 71.19 120 PRO A CA 1
ATOM 914 C C . PRO A 1 120 ? -17.643 15.440 25.912 1.00 71.19 120 PRO A C 1
ATOM 916 O O . PRO A 1 120 ? -17.906 16.252 25.021 1.00 71.19 120 PRO A O 1
ATOM 919 N N . LEU A 1 121 ? -17.370 14.153 25.666 1.00 83.12 121 LEU A N 1
ATOM 920 C CA . LEU A 1 121 ? -17.556 13.540 24.349 1.00 83.12 121 LEU A CA 1
ATOM 921 C C . LEU A 1 121 ? -18.969 13.878 23.865 1.00 83.12 121 LEU A C 1
ATOM 923 O O . LEU A 1 121 ? -19.919 13.769 24.634 1.00 83.12 121 LEU A O 1
ATOM 927 N N . ARG A 1 122 ? -19.130 14.314 22.617 1.00 89.88 122 ARG A N 1
ATOM 928 C CA . ARG A 1 122 ? -20.441 14.681 22.061 1.00 89.88 122 ARG A CA 1
ATOM 929 C C . ARG A 1 122 ? -20.839 13.708 20.973 1.00 89.88 122 ARG A C 1
ATOM 931 O O . ARG A 1 122 ? -20.009 13.359 20.142 1.00 89.88 122 ARG A O 1
ATOM 938 N N . CYS A 1 123 ? -22.110 13.318 20.952 1.00 91.44 123 CYS A N 1
ATOM 939 C CA . CYS A 1 123 ? -22.655 12.486 19.888 1.00 91.44 123 CYS A CA 1
ATOM 940 C C . CYS A 1 123 ? -22.487 13.161 18.520 1.00 91.44 123 CYS A C 1
ATOM 942 O O . CYS A 1 123 ? -22.847 14.327 18.361 1.00 91.44 123 CYS A O 1
ATOM 944 N N . SER A 1 124 ? -22.003 12.424 17.521 1.00 91.25 124 SER A N 1
ATOM 945 C CA . SER A 1 124 ? -21.882 12.915 16.142 1.00 91.25 124 SER A CA 1
ATOM 946 C C . SER A 1 124 ? -23.231 13.216 15.475 1.00 91.25 124 SER A C 1
ATOM 948 O O . SER A 1 124 ? -23.282 14.044 14.573 1.00 91.25 124 SER A O 1
ATOM 950 N N . GLY A 1 125 ? -24.318 12.582 15.931 1.00 94.44 125 GLY A N 1
ATOM 951 C CA . GLY A 1 125 ? -25.670 12.774 15.397 1.00 94.44 125 GLY A CA 1
ATOM 952 C C . GLY A 1 125 ? -26.468 13.876 16.096 1.00 94.44 125 GLY A C 1
ATOM 953 O O . GLY A 1 125 ? -26.878 14.839 15.463 1.00 94.44 125 GLY A O 1
ATOM 954 N N . CYS A 1 126 ? -26.720 13.735 17.404 1.00 95.25 126 CYS A N 1
ATOM 955 C CA . CYS A 1 126 ? -27.575 14.671 18.154 1.00 95.25 126 CYS A CA 1
ATOM 956 C C . CYS A 1 126 ? -26.805 15.719 18.974 1.00 95.25 126 CYS A C 1
ATOM 958 O O . CYS A 1 126 ? -27.427 16.514 19.671 1.00 95.25 126 CYS A O 1
ATOM 960 N N . HIS A 1 127 ? -25.467 15.703 18.948 1.00 93.38 127 HIS A N 1
ATOM 961 C CA . HIS A 1 127 ? -24.577 16.632 19.669 1.00 93.38 127 HIS A CA 1
ATOM 962 C C . HIS A 1 127 ? -24.710 16.682 21.201 1.00 93.38 127 HIS A C 1
ATOM 964 O O . HIS A 1 127 ? -23.989 17.446 21.861 1.00 93.38 127 HIS A O 1
ATOM 970 N N . ASN A 1 128 ? -25.550 15.823 21.781 1.00 91.88 128 ASN A N 1
ATOM 971 C CA . ASN A 1 128 ? -25.662 15.664 23.222 1.00 91.88 128 ASN A CA 1
ATOM 972 C C . ASN A 1 128 ? -24.382 15.063 23.821 1.00 91.88 128 ASN A C 1
ATOM 974 O O . ASN A 1 128 ? -23.728 14.237 23.170 1.00 91.88 128 ASN A O 1
ATOM 978 N N . PRO A 1 129 ? -24.022 15.453 25.058 1.00 89.81 129 PRO A N 1
ATOM 979 C CA . PRO A 1 129 ? -22.948 14.818 25.809 1.00 89.81 129 PRO A CA 1
ATOM 980 C C . PRO A 1 129 ? -23.147 13.302 25.930 1.00 89.81 129 PRO A C 1
ATOM 982 O O . PRO A 1 129 ? -24.251 12.821 26.177 1.00 89.81 129 PRO A O 1
ATOM 985 N N . ILE A 1 130 ? -22.059 12.558 25.786 1.00 87.88 130 ILE A N 1
ATOM 986 C CA . ILE A 1 130 ? -21.964 11.121 26.004 1.00 87.88 130 ILE A CA 1
ATOM 987 C C . ILE A 1 130 ? -21.044 10.910 27.201 1.00 87.88 130 ILE A C 1
ATOM 989 O O . ILE A 1 130 ? -19.878 11.311 27.190 1.00 87.88 130 ILE A O 1
ATOM 993 N N . THR A 1 131 ? -21.559 10.238 28.223 1.00 84.19 131 THR A N 1
ATOM 994 C CA . THR A 1 131 ? -20.736 9.734 29.319 1.00 84.19 131 THR A CA 1
ATOM 995 C C . THR A 1 131 ? -20.029 8.469 28.857 1.00 84.19 131 THR A C 1
ATOM 997 O O . THR A 1 131 ? -20.671 7.548 28.351 1.00 84.19 131 THR A O 1
ATOM 1000 N N . LEU A 1 132 ? -18.708 8.415 29.027 1.00 84.62 132 LEU A N 1
ATOM 1001 C CA . LE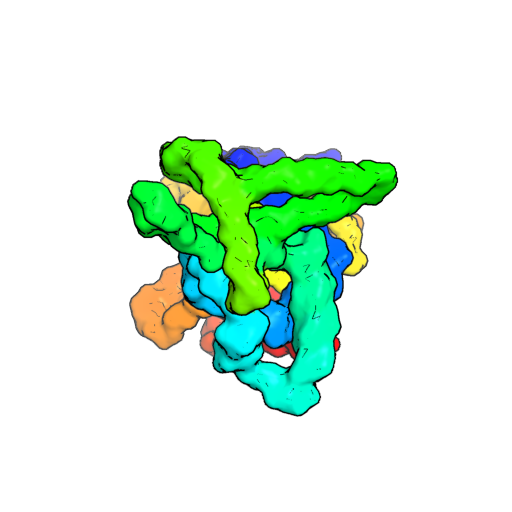U A 1 132 ? -17.941 7.215 28.718 1.00 84.62 132 LEU A CA 1
ATOM 1002 C C . LEU A 1 132 ? -18.334 6.092 29.701 1.00 84.62 132 LEU A C 1
ATOM 1004 O O . LEU A 1 132 ? -18.223 6.298 30.911 1.00 84.62 132 LEU A O 1
ATOM 1008 N N . PRO A 1 133 ? -18.786 4.917 29.226 1.00 83.75 133 PRO A N 1
ATOM 1009 C CA . PRO A 1 133 ? -19.084 3.787 30.102 1.00 83.75 133 PRO A CA 1
ATOM 1010 C C . PRO A 1 133 ? -17.840 3.314 30.865 1.00 83.75 133 PRO A C 1
ATOM 1012 O O . PRO A 1 133 ? -16.754 3.246 30.292 1.00 83.75 133 PRO A O 1
ATOM 1015 N N . PHE A 1 134 ? -17.998 2.898 32.126 1.00 80.06 134 PHE A N 1
ATOM 1016 C CA . PHE A 1 134 ? -16.891 2.367 32.943 1.00 80.06 134 PHE A CA 1
ATOM 1017 C C . PHE A 1 134 ? -16.205 1.139 32.324 1.00 80.06 134 PHE A C 1
ATOM 1019 O O . PHE A 1 134 ? -15.025 0.902 32.557 1.00 80.06 134 PHE A O 1
ATOM 1026 N N . ASN A 1 135 ? -16.940 0.361 31.532 1.00 85.06 135 ASN A N 1
ATOM 1027 C CA . ASN A 1 135 ? -16.471 -0.840 30.846 1.00 85.06 135 ASN A CA 1
ATOM 1028 C C . ASN A 1 135 ? -16.169 -0.606 29.353 1.00 85.06 135 ASN A C 1
ATOM 1030 O O . ASN A 1 135 ? -16.089 -1.571 28.590 1.00 85.06 135 ASN A O 1
ATOM 1034 N N . ALA A 1 136 ? -16.038 0.651 28.912 1.00 83.75 136 ALA A N 1
ATOM 1035 C CA . ALA A 1 136 ? -15.729 0.959 27.523 1.00 83.75 136 ALA A CA 1
ATOM 1036 C C . ALA A 1 136 ? -14.355 0.395 27.140 1.00 83.75 136 ALA A C 1
ATOM 1038 O O . ALA A 1 136 ? -13.324 0.780 27.690 1.00 83.75 136 ALA A O 1
ATOM 1039 N N . GLN A 1 137 ? -14.340 -0.514 26.167 1.00 89.19 137 GLN A N 1
ATOM 1040 C CA . GLN A 1 137 ? -13.102 -1.072 25.643 1.00 89.19 137 GLN A CA 1
ATOM 1041 C C . GLN A 1 137 ? -12.543 -0.187 24.532 1.00 89.19 137 GLN A C 1
ATOM 1043 O O . GLN A 1 137 ? -13.283 0.340 23.696 1.00 89.19 137 GLN A O 1
ATOM 1048 N N . PHE A 1 138 ? -11.217 -0.065 24.492 1.00 90.62 138 PHE A N 1
ATOM 1049 C CA . PHE A 1 138 ? -10.555 0.559 23.359 1.00 90.62 138 PHE A CA 1
ATOM 1050 C C . PHE A 1 138 ? -10.758 -0.265 22.092 1.00 90.62 138 PHE A C 1
ATOM 1052 O O . PHE A 1 138 ? -10.603 -1.489 22.077 1.00 90.62 138 PHE A O 1
ATOM 1059 N N . ALA A 1 139 ? -11.021 0.448 21.008 1.00 92.75 139 ALA A N 1
ATOM 1060 C CA . ALA A 1 139 ? -11.017 -0.092 19.670 1.00 92.75 139 ALA A CA 1
ATOM 1061 C C . ALA A 1 139 ? -10.084 0.730 18.782 1.00 92.75 139 ALA A C 1
ATOM 1063 O O . ALA A 1 139 ? -9.912 1.942 18.946 1.00 92.75 139 ALA A O 1
ATOM 1064 N N . TYR A 1 140 ? -9.490 0.047 17.821 1.00 92.44 140 TYR A N 1
ATOM 1065 C CA . TYR A 1 140 ? -8.517 0.587 16.898 1.00 92.44 140 TYR A CA 1
ATOM 1066 C C . TYR A 1 140 ? -9.125 0.659 15.509 1.00 92.44 140 TYR A C 1
ATOM 1068 O O . TYR A 1 140 ? -9.830 -0.253 15.073 1.00 92.44 140 TYR A O 1
ATOM 1076 N N . LYS A 1 141 ? -8.836 1.747 14.807 1.00 92.38 141 LYS A N 1
ATOM 1077 C CA . LYS A 1 141 ? -9.237 1.973 13.421 1.00 92.38 141 LYS A CA 1
ATOM 1078 C C . LYS A 1 141 ? -8.013 2.402 12.633 1.00 92.38 141 LYS A C 1
ATOM 1080 O O . LYS A 1 141 ? -7.151 3.086 13.172 1.00 92.38 141 LYS A O 1
ATOM 1085 N N . LEU A 1 142 ? -7.915 2.018 11.365 1.00 92.44 142 LEU A N 1
ATOM 1086 C CA . LEU A 1 142 ? -6.840 2.537 10.522 1.00 92.44 142 LEU A CA 1
ATOM 1087 C C . LEU A 1 142 ? -6.975 4.051 10.361 1.00 92.44 142 LEU A C 1
ATOM 1089 O O . LEU A 1 142 ? -8.079 4.561 10.147 1.00 92.44 142 LEU A O 1
ATOM 1093 N N . ASN A 1 143 ? -5.835 4.739 10.406 1.00 90.50 143 ASN A N 1
ATOM 1094 C CA . ASN A 1 143 ? -5.730 6.118 9.955 1.00 90.50 143 ASN A CA 1
ATOM 1095 C C . ASN A 1 143 ? -6.339 6.231 8.537 1.00 90.50 143 ASN A C 1
ATOM 1097 O O . ASN A 1 143 ? -6.056 5.367 7.700 1.00 90.50 143 ASN A O 1
ATOM 1101 N N . PRO A 1 144 ? -7.159 7.257 8.236 1.00 90.62 144 PRO A N 1
ATOM 1102 C CA . PRO A 1 144 ? -7.797 7.396 6.929 1.00 90.62 144 PRO A CA 1
ATOM 1103 C C . PRO A 1 144 ? -6.826 7.352 5.743 1.00 90.62 144 PRO A C 1
ATOM 1105 O O . PRO A 1 144 ? -7.133 6.691 4.755 1.00 90.62 144 PRO A O 1
ATOM 1108 N N . LEU A 1 145 ? -5.650 7.984 5.851 1.00 91.00 145 LEU A N 1
ATOM 1109 C CA . LEU A 1 145 ? -4.620 7.952 4.808 1.00 91.00 145 LEU A CA 1
ATOM 1110 C C . LEU A 1 145 ? -4.139 6.521 4.562 1.00 91.00 145 LEU A C 1
ATOM 1112 O O . LEU A 1 145 ? -4.169 6.051 3.428 1.00 91.00 145 LEU A O 1
ATOM 1116 N N . VAL A 1 146 ? -3.756 5.817 5.632 1.00 91.69 146 VAL A N 1
ATOM 1117 C CA . VAL A 1 146 ? -3.304 4.420 5.557 1.00 91.69 146 VAL A CA 1
ATOM 1118 C C . VAL A 1 146 ? -4.405 3.538 4.980 1.00 91.69 146 VAL A C 1
ATOM 1120 O O . VAL A 1 146 ? -4.155 2.740 4.086 1.00 91.69 146 VAL A O 1
ATOM 1123 N N . ARG A 1 147 ? -5.649 3.704 5.435 1.00 92.69 147 ARG A N 1
ATOM 1124 C CA . ARG A 1 147 ? -6.786 2.918 4.952 1.00 92.69 147 ARG A CA 1
ATOM 1125 C C . ARG A 1 147 ? -7.009 3.088 3.452 1.00 92.69 147 ARG A C 1
ATOM 1127 O O . ARG A 1 147 ? -7.167 2.084 2.764 1.00 92.69 147 ARG A O 1
ATOM 1134 N N . GLU A 1 148 ? -7.074 4.325 2.959 1.00 92.62 148 GLU A N 1
ATOM 1135 C CA . GLU A 1 148 ? -7.298 4.566 1.530 1.00 92.62 148 GLU A CA 1
ATOM 1136 C C . GLU A 1 148 ? -6.106 4.089 0.696 1.00 92.62 148 GLU A C 1
ATOM 1138 O O . GLU A 1 148 ? -6.317 3.374 -0.278 1.00 92.62 148 GLU A O 1
ATOM 1143 N N . ALA A 1 149 ? -4.869 4.345 1.130 1.00 91.38 149 ALA A N 1
ATOM 1144 C CA . ALA A 1 149 ? -3.686 3.834 0.442 1.00 91.38 149 ALA A CA 1
ATOM 1145 C C . ALA A 1 149 ? -3.681 2.298 0.361 1.00 91.38 149 ALA A C 1
ATOM 1147 O O . ALA A 1 149 ? -3.424 1.730 -0.694 1.00 91.38 149 ALA A O 1
ATOM 1148 N N . LEU A 1 150 ? -4.056 1.595 1.436 1.00 89.06 150 LEU A N 1
ATOM 1149 C CA . LEU A 1 150 ? -4.173 0.134 1.420 1.00 89.06 150 LEU A CA 1
ATOM 1150 C C . LEU A 1 150 ? -5.273 -0.373 0.478 1.00 89.06 150 LEU A C 1
ATOM 1152 O O . LEU A 1 150 ? -5.180 -1.502 0.002 1.00 89.06 150 LEU A O 1
ATOM 1156 N N . LYS A 1 151 ? -6.337 0.393 0.206 1.00 87.81 151 LYS A N 1
ATOM 1157 C CA . LYS A 1 151 ? -7.326 0.023 -0.827 1.00 87.81 151 LYS A CA 1
ATOM 1158 C C . LYS A 1 151 ? -6.752 0.157 -2.237 1.00 87.81 151 LYS A C 1
ATOM 1160 O O . LYS A 1 151 ? -7.185 -0.574 -3.118 1.00 87.81 151 LYS A O 1
ATOM 1165 N N . GLU A 1 152 ? -5.778 1.042 -2.412 1.00 88.19 152 GLU A N 1
ATOM 1166 C CA . GLU A 1 152 ? -5.123 1.365 -3.682 1.00 88.19 152 GLU A CA 1
ATOM 1167 C C . GLU A 1 152 ? -3.835 0.560 -3.929 1.00 88.19 152 GLU A C 1
ATOM 1169 O O . GLU A 1 152 ? -3.073 0.903 -4.820 1.00 88.19 152 GLU A O 1
ATOM 1174 N N . GLY A 1 153 ? -3.569 -0.498 -3.153 1.00 85.94 153 GLY A N 1
ATOM 1175 C CA . GLY A 1 153 ? -2.353 -1.313 -3.315 1.00 85.94 153 GLY A CA 1
ATOM 1176 C C . GLY A 1 153 ? -1.123 -0.756 -2.589 1.00 85.94 153 GLY A C 1
ATOM 1177 O O . GLY A 1 153 ? 0.008 -1.130 -2.873 1.00 85.94 153 GLY A O 1
ATOM 1178 N N . GLY A 1 154 ? -1.304 0.129 -1.607 1.00 88.56 154 GLY A N 1
ATOM 1179 C CA . GLY A 1 154 ? -0.185 0.731 -0.877 1.00 88.56 154 GLY A CA 1
ATOM 1180 C C . GLY A 1 154 ? 0.730 -0.285 -0.188 1.00 88.56 154 GLY A C 1
ATOM 1181 O O . GLY A 1 154 ? 1.933 -0.060 -0.117 1.00 88.56 154 GLY A O 1
ATOM 1182 N N . LEU A 1 155 ? 0.196 -1.421 0.278 1.00 83.69 155 LEU A N 1
ATOM 1183 C CA . LEU A 1 155 ? 0.999 -2.440 0.965 1.00 83.69 155 LEU A CA 1
ATOM 1184 C C . LEU A 1 155 ? 2.052 -3.069 0.047 1.00 83.69 155 LEU A C 1
ATOM 1186 O O . LEU A 1 155 ? 3.170 -3.326 0.480 1.00 83.69 155 LEU A O 1
ATOM 1190 N N . THR A 1 156 ? 1.713 -3.292 -1.220 1.00 83.50 156 THR A N 1
ATOM 1191 C CA . THR A 1 156 ? 2.643 -3.853 -2.202 1.00 83.50 156 THR A CA 1
ATOM 1192 C C . THR A 1 156 ? 3.624 -2.870 -2.768 1.00 83.50 156 THR A C 1
ATOM 1194 O O . THR A 1 156 ? 4.671 -3.307 -3.217 1.00 83.50 156 THR A O 1
ATOM 1197 N N . ILE A 1 157 ? 3.299 -1.582 -2.751 1.00 88.88 157 ILE A N 1
ATOM 1198 C CA . ILE A 1 157 ? 4.227 -0.512 -3.123 1.00 88.88 157 ILE A CA 1
ATOM 1199 C C . ILE A 1 157 ? 5.234 -0.282 -1.990 1.00 88.88 157 ILE A C 1
ATOM 1201 O O . ILE A 1 157 ? 6.418 -0.060 -2.231 1.00 88.88 157 ILE A O 1
ATOM 1205 N N . LEU A 1 158 ? 4.787 -0.375 -0.735 1.00 85.94 158 LEU A N 1
ATOM 1206 C CA . LEU A 1 158 ? 5.627 -0.087 0.424 1.00 85.94 158 LEU A CA 1
ATOM 1207 C C . LEU A 1 158 ? 6.823 -1.037 0.560 1.00 85.94 158 LEU A C 1
ATOM 1209 O O . LEU A 1 158 ? 7.905 -0.603 0.943 1.00 85.94 158 LEU A O 1
ATOM 1213 N N . ASN A 1 159 ? 6.649 -2.315 0.239 1.00 80.50 159 ASN A N 1
ATOM 1214 C CA . ASN A 1 159 ? 7.715 -3.305 0.379 1.00 80.50 159 ASN A CA 1
ATOM 1215 C C . ASN A 1 159 ? 8.904 -3.072 -0.577 1.00 80.50 159 ASN A C 1
ATOM 1217 O O . ASN A 1 159 ? 10.029 -2.957 -0.088 1.00 80.50 159 ASN A O 1
ATOM 1221 N N . PRO A 1 160 ? 8.713 -2.954 -1.908 1.00 85.25 160 PRO A N 1
ATOM 1222 C CA . PRO A 1 160 ? 9.795 -2.583 -2.809 1.00 85.25 160 PRO A CA 1
ATOM 1223 C C . PRO A 1 160 ? 10.306 -1.169 -2.527 1.00 85.25 160 PRO A C 1
ATOM 1225 O O . PRO A 1 160 ? 11.505 -0.948 -2.634 1.00 85.25 160 PRO A O 1
ATOM 1228 N N . TRP A 1 161 ? 9.458 -0.227 -2.094 1.00 86.81 161 TRP A N 1
ATOM 1229 C CA . TRP A 1 161 ? 9.935 1.084 -1.646 1.00 86.81 161 TRP A CA 1
ATOM 1230 C C . TRP A 1 161 ? 10.964 0.970 -0.523 1.00 86.81 161 TRP A C 1
ATOM 1232 O O . TRP A 1 161 ? 12.059 1.505 -0.646 1.00 86.81 161 TRP A O 1
ATOM 1242 N N . VAL A 1 162 ? 10.641 0.234 0.542 1.00 80.25 162 VAL A N 1
ATOM 1243 C CA . VAL A 1 162 ? 11.563 -0.002 1.655 1.00 80.25 162 VAL A CA 1
ATOM 1244 C C . VAL A 1 162 ? 12.862 -0.642 1.175 1.00 80.25 162 VAL A C 1
ATOM 1246 O O . VAL A 1 162 ? 13.934 -0.202 1.579 1.00 80.25 162 VAL A O 1
ATOM 1249 N N . TYR A 1 163 ? 12.768 -1.663 0.321 1.00 80.06 163 TYR A N 1
ATOM 1250 C CA . TYR A 1 163 ? 13.935 -2.343 -0.241 1.00 80.06 163 TYR A CA 1
ATOM 1251 C C . TYR A 1 163 ? 14.843 -1.377 -1.024 1.00 80.06 163 TYR A C 1
ATOM 1253 O O . TYR A 1 163 ? 16.063 -1.518 -1.017 1.00 80.06 163 TYR A O 1
ATOM 1261 N N . LEU A 1 164 ? 14.255 -0.368 -1.672 1.00 82.94 164 LEU A N 1
ATOM 1262 C CA . LEU A 1 164 ? 14.955 0.610 -2.506 1.00 82.94 164 LEU A CA 1
ATOM 1263 C C . LEU A 1 164 ? 15.341 1.901 -1.761 1.00 82.94 164 LEU A C 1
ATOM 1265 O O . LEU A 1 164 ? 16.051 2.726 -2.334 1.00 82.94 164 LEU A O 1
ATOM 1269 N N . LEU A 1 165 ? 14.941 2.087 -0.495 1.00 76.94 165 LEU A N 1
ATOM 1270 C CA . LEU A 1 165 ? 15.278 3.283 0.300 1.00 76.94 165 LEU A CA 1
ATOM 1271 C C . LEU A 1 165 ? 16.792 3.522 0.380 1.00 76.94 165 LEU A C 1
ATOM 1273 O O . LEU A 1 165 ? 17.245 4.665 0.322 1.00 76.94 165 LEU A O 1
ATOM 1277 N N . GLU A 1 166 ? 17.579 2.449 0.470 1.00 72.56 166 GLU A N 1
ATOM 1278 C CA . GLU A 1 166 ? 19.042 2.518 0.568 1.00 72.56 166 GLU A CA 1
ATOM 1279 C C . GLU A 1 166 ? 19.708 3.082 -0.698 1.00 72.56 166 GLU A C 1
ATOM 1281 O O . GLU A 1 166 ? 20.863 3.500 -0.660 1.00 72.56 166 GLU A O 1
ATOM 1286 N N . TRP A 1 167 ? 18.987 3.135 -1.821 1.00 77.38 167 TRP A N 1
ATOM 1287 C CA . TRP A 1 167 ? 19.539 3.559 -3.106 1.00 77.38 167 TRP A CA 1
ATOM 1288 C C . TRP A 1 167 ? 19.570 5.084 -3.266 1.00 77.38 167 TRP A C 1
ATOM 1290 O O . TRP A 1 167 ? 20.190 5.574 -4.208 1.00 77.38 167 TRP A O 1
ATOM 1300 N N . GLY A 1 168 ? 18.932 5.840 -2.363 1.00 77.25 168 GLY A N 1
ATOM 1301 C CA . GLY A 1 168 ? 18.976 7.305 -2.349 1.00 77.25 168 GLY A CA 1
ATOM 1302 C C . GLY A 1 168 ? 18.321 7.942 -3.579 1.00 77.25 168 GLY A C 1
ATOM 1303 O O . GLY A 1 168 ? 19.002 8.538 -4.416 1.00 77.25 168 GLY A O 1
ATOM 1304 N N . ALA A 1 169 ? 16.998 7.806 -3.702 1.00 81.06 169 ALA A N 1
ATOM 1305 C CA . ALA A 1 169 ? 16.247 8.364 -4.824 1.00 81.06 169 ALA A CA 1
ATOM 1306 C C . ALA A 1 169 ? 16.330 9.906 -4.872 1.00 81.06 169 ALA A C 1
ATOM 1308 O O . ALA A 1 169 ? 16.127 10.590 -3.872 1.00 81.06 169 ALA A O 1
ATOM 1309 N N . VAL A 1 170 ? 16.611 10.445 -6.060 1.00 83.62 170 VAL A N 1
ATOM 1310 C CA . VAL A 1 170 ? 16.615 11.882 -6.390 1.00 83.62 170 VAL A CA 1
ATOM 1311 C C . VAL A 1 170 ? 15.366 12.299 -7.173 1.00 83.62 170 VAL A C 1
ATOM 1313 O O . VAL A 1 170 ? 15.023 13.476 -7.209 1.00 83.62 170 VAL A O 1
ATOM 1316 N N . GLU A 1 171 ? 14.679 11.339 -7.794 1.00 88.62 171 GLU A N 1
ATOM 1317 C CA . GLU A 1 171 ? 13.381 11.510 -8.450 1.00 88.62 171 GLU A CA 1
ATOM 1318 C C . GLU A 1 171 ? 12.492 10.328 -8.053 1.00 88.62 171 GLU A C 1
ATOM 1320 O O . GLU A 1 171 ? 12.932 9.177 -8.114 1.00 88.62 171 GLU A O 1
ATOM 1325 N N . GLU A 1 172 ? 11.253 10.608 -7.652 1.00 90.44 172 GLU A N 1
ATOM 1326 C CA . GLU A 1 172 ? 10.279 9.589 -7.268 1.00 90.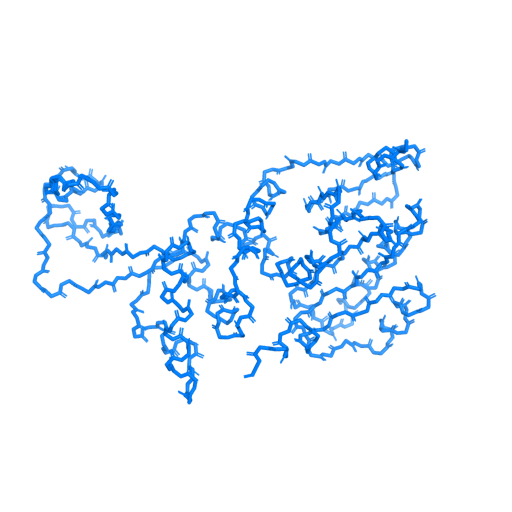44 172 GLU A CA 1
ATOM 1327 C C . GLU A 1 172 ? 8.905 9.915 -7.850 1.00 90.44 172 GLU A C 1
ATOM 1329 O O . GLU A 1 172 ? 8.385 11.024 -7.706 1.00 90.44 172 GLU A O 1
ATOM 1334 N N . HIS A 1 173 ? 8.285 8.918 -8.468 1.00 92.12 173 HIS A N 1
ATOM 1335 C CA . HIS A 1 173 ? 6.895 8.983 -8.882 1.00 92.12 173 HIS A CA 1
ATOM 1336 C C . HIS A 1 173 ? 6.202 7.681 -8.496 1.00 92.12 173 HIS A C 1
ATOM 1338 O O . HIS A 1 173 ? 6.727 6.597 -8.737 1.00 92.12 173 HIS A O 1
ATOM 1344 N N . ILE A 1 174 ? 5.017 7.786 -7.898 1.00 92.25 174 ILE A N 1
ATOM 1345 C CA . ILE A 1 174 ? 4.222 6.637 -7.445 1.00 92.25 174 ILE A CA 1
ATOM 1346 C C . ILE A 1 174 ? 2.881 6.649 -8.182 1.00 92.25 174 ILE A C 1
ATOM 1348 O O . ILE A 1 174 ? 2.223 7.691 -8.256 1.00 92.25 174 ILE A O 1
ATOM 1352 N N . ALA A 1 175 ? 2.470 5.489 -8.694 1.00 92.88 175 ALA A N 1
ATOM 1353 C CA . ALA A 1 175 ? 1.220 5.257 -9.415 1.00 92.88 175 ALA A CA 1
ATOM 1354 C C . ALA A 1 175 ? 0.992 6.226 -10.595 1.00 92.88 175 ALA A C 1
ATOM 1356 O O . ALA A 1 175 ? 0.005 6.979 -10.617 1.00 92.88 175 ALA A O 1
ATOM 1357 N N . LEU A 1 176 ? 1.899 6.225 -11.575 1.00 93.19 176 LEU A N 1
ATOM 1358 C CA . LEU A 1 176 ? 1.765 7.017 -12.803 1.00 93.19 176 LEU A CA 1
ATOM 1359 C C . LEU A 1 176 ? 0.838 6.327 -13.798 1.00 93.19 176 LEU A C 1
ATOM 1361 O O . LEU A 1 176 ? 0.892 5.115 -13.949 1.00 93.19 176 LEU A O 1
ATOM 1365 N N . GLU A 1 177 ? 0.040 7.103 -14.525 1.00 94.50 177 GLU A N 1
ATOM 1366 C CA . GLU A 1 177 ? -0.622 6.609 -15.737 1.00 94.50 177 GLU A CA 1
ATOM 1367 C C . GLU A 1 177 ? 0.267 6.916 -16.939 1.00 94.50 177 GLU A C 1
ATOM 1369 O O . GLU A 1 177 ? 0.695 8.063 -17.107 1.00 94.50 177 GLU A O 1
ATOM 1374 N N . VAL A 1 178 ? 0.495 5.934 -17.805 1.00 94.06 178 VAL A N 1
ATOM 1375 C CA . VAL A 1 178 ? 1.201 6.122 -19.072 1.00 94.06 178 VAL A CA 1
ATOM 1376 C C . VAL A 1 178 ? 0.326 5.620 -20.206 1.00 94.06 178 VAL A C 1
ATOM 1378 O O . VAL A 1 178 ? -0.108 4.465 -20.227 1.00 94.06 178 VAL A O 1
ATOM 1381 N N . LYS A 1 179 ? 0.066 6.492 -21.183 1.00 94.81 179 LYS A N 1
ATOM 1382 C CA . LYS A 1 179 ? -0.752 6.136 -22.343 1.00 94.81 179 LYS A CA 1
ATOM 1383 C C . LYS A 1 179 ? -0.237 6.700 -23.651 1.00 94.81 179 LYS A C 1
ATOM 1385 O O . LYS A 1 179 ? 0.297 7.799 -23.706 1.00 94.81 179 LYS A O 1
ATOM 1390 N N . ASN A 1 180 ? -0.452 5.954 -24.721 1.00 92.44 180 ASN A N 1
ATOM 1391 C CA . ASN A 1 180 ? -0.325 6.412 -26.097 1.00 92.44 180 ASN A CA 1
ATOM 1392 C C . ASN A 1 180 ? -1.456 5.779 -26.934 1.00 92.44 180 ASN A C 1
ATOM 1394 O O . ASN A 1 180 ? -2.414 5.235 -26.386 1.00 92.44 180 ASN A O 1
ATOM 1398 N N . ARG A 1 181 ? -1.380 5.847 -28.268 1.00 89.56 181 ARG A N 1
ATOM 1399 C CA . ARG A 1 181 ? -2.425 5.291 -29.151 1.00 89.56 181 ARG A CA 1
ATOM 1400 C C . ARG A 1 181 ? -2.577 3.764 -29.070 1.00 89.56 181 ARG A C 1
ATOM 1402 O O . ARG A 1 181 ? -3.620 3.253 -29.464 1.00 89.56 181 ARG A O 1
ATOM 1409 N N . HIS A 1 182 ? -1.561 3.048 -28.592 1.00 88.81 182 HIS A N 1
ATOM 1410 C CA . HIS A 1 182 ? -1.480 1.582 -28.629 1.00 88.81 182 HIS A CA 1
ATOM 1411 C C . HIS A 1 182 ? -1.362 0.936 -27.244 1.00 88.81 182 HIS A C 1
ATOM 1413 O O . HIS A 1 182 ? -1.492 -0.279 -27.119 1.00 88.81 182 HIS A O 1
ATOM 1419 N N . MET A 1 183 ? -1.125 1.732 -26.204 1.00 89.62 183 MET A N 1
ATOM 1420 C CA . MET A 1 183 ? -0.865 1.262 -24.853 1.00 89.62 183 MET A CA 1
ATOM 1421 C C . MET A 1 183 ? -1.524 2.178 -23.831 1.00 89.62 183 MET A C 1
ATOM 1423 O O . MET A 1 183 ? -1.477 3.401 -23.943 1.00 89.62 183 MET A O 1
ATOM 1427 N N . HIS A 1 184 ? -2.076 1.559 -22.796 1.00 92.75 184 HIS A N 1
ATOM 1428 C CA . HIS A 1 184 ? -2.491 2.216 -21.571 1.00 92.75 184 HIS A CA 1
ATOM 1429 C C . HIS A 1 184 ? -2.084 1.311 -20.412 1.00 92.75 184 HIS A C 1
ATOM 1431 O O . HIS A 1 184 ? -2.559 0.178 -20.331 1.00 92.75 184 HIS A O 1
ATOM 1437 N N . THR A 1 185 ? -1.179 1.794 -19.568 1.00 92.25 185 THR A N 1
ATOM 1438 C CA . THR A 1 185 ? -0.704 1.071 -18.389 1.00 92.25 185 THR A CA 1
ATOM 1439 C C . THR A 1 185 ? -0.515 2.030 -17.226 1.00 92.25 185 THR A C 1
ATOM 1441 O O . THR A 1 185 ? -0.229 3.213 -17.419 1.00 92.25 185 THR A O 1
ATOM 1444 N N . ASP A 1 186 ? -0.664 1.506 -16.019 1.00 91.94 186 ASP A N 1
ATOM 1445 C CA . ASP A 1 186 ? -0.211 2.175 -14.810 1.00 91.94 186 ASP A CA 1
ATOM 1446 C C . ASP A 1 186 ? 1.211 1.684 -14.491 1.00 91.94 186 ASP A C 1
ATOM 1448 O O . ASP A 1 186 ? 1.532 0.530 -14.764 1.00 91.94 186 ASP A O 1
ATOM 1452 N N . ILE A 1 187 ? 2.062 2.568 -13.972 1.00 93.81 187 ILE A N 1
ATOM 1453 C CA . ILE A 1 187 ? 3.369 2.238 -13.395 1.00 93.81 187 ILE A CA 1
ATOM 1454 C C . ILE A 1 187 ? 3.257 2.453 -11.891 1.00 93.81 187 ILE A C 1
ATOM 1456 O O . ILE A 1 187 ? 3.000 3.579 -11.449 1.00 93.81 187 ILE A O 1
ATOM 1460 N N . ASP A 1 188 ? 3.488 1.409 -11.100 1.00 94.12 188 ASP A N 1
ATOM 1461 C CA . ASP A 1 188 ? 3.363 1.501 -9.644 1.00 94.12 188 ASP A CA 1
ATOM 1462 C C . ASP A 1 188 ? 4.435 2.402 -9.022 1.00 94.12 188 ASP A C 1
ATOM 1464 O O . ASP A 1 188 ? 4.113 3.246 -8.179 1.00 94.12 188 ASP A O 1
ATOM 1468 N N . MET A 1 189 ? 5.696 2.281 -9.450 1.00 94.06 189 MET A N 1
ATOM 1469 C CA . MET A 1 189 ? 6.759 3.190 -9.019 1.00 94.06 189 MET A CA 1
ATOM 1470 C C . MET A 1 189 ? 7.785 3.452 -10.115 1.00 94.06 189 MET A C 1
ATOM 1472 O O . MET A 1 189 ? 8.190 2.554 -10.849 1.00 94.06 189 MET A O 1
ATOM 1476 N N . LEU A 1 190 ? 8.275 4.682 -10.159 1.00 93.94 190 LEU A N 1
ATOM 1477 C CA . LEU A 1 190 ? 9.404 5.081 -10.978 1.00 93.94 190 LEU A CA 1
ATOM 1478 C C . LEU A 1 190 ? 10.367 5.865 -10.096 1.00 93.94 190 LEU A C 1
ATOM 1480 O O . LEU A 1 190 ? 10.001 6.896 -9.530 1.00 93.94 190 LEU A O 1
ATOM 1484 N N . LEU A 1 191 ? 11.585 5.354 -9.964 1.00 92.44 191 LEU A N 1
ATOM 1485 C CA . LEU A 1 191 ? 12.628 5.930 -9.128 1.00 92.44 191 LEU A CA 1
ATOM 1486 C C . LEU A 1 191 ? 13.854 6.235 -9.972 1.00 92.44 191 LEU A C 1
ATOM 1488 O O . LEU A 1 191 ? 14.224 5.469 -10.859 1.00 92.44 191 LEU A O 1
ATOM 1492 N N . ARG A 1 192 ? 14.537 7.320 -9.644 1.00 90.88 192 ARG A N 1
ATOM 1493 C CA . ARG A 1 192 ? 15.863 7.620 -10.169 1.00 90.88 192 ARG A CA 1
ATOM 1494 C C . ARG A 1 192 ? 16.797 7.867 -9.011 1.00 90.88 192 ARG A C 1
ATOM 1496 O O . ARG A 1 192 ? 16.464 8.642 -8.122 1.00 90.88 192 ARG A O 1
ATOM 1503 N N . SER A 1 193 ? 17.975 7.272 -9.049 1.00 89.00 193 SER A N 1
ATOM 1504 C CA . SER A 1 193 ? 19.059 7.541 -8.111 1.00 89.00 193 SER A CA 1
ATOM 1505 C C . SER A 1 193 ? 20.365 7.799 -8.873 1.00 89.00 193 SER A C 1
ATOM 1507 O O . SER A 1 193 ? 20.411 7.639 -10.098 1.00 89.00 193 SER A O 1
ATOM 1509 N N . PRO A 1 194 ? 21.458 8.180 -8.187 1.00 86.81 194 PRO A N 1
ATOM 1510 C CA . PRO A 1 194 ? 22.777 8.273 -8.813 1.00 86.81 194 PRO A CA 1
ATOM 1511 C C . PRO A 1 194 ? 23.268 6.947 -9.419 1.00 86.81 194 PRO A C 1
ATOM 1513 O O . PRO A 1 194 ? 24.140 6.957 -10.281 1.00 86.81 194 PRO A O 1
ATOM 1516 N N . GLN A 1 195 ? 22.718 5.814 -8.971 1.00 84.62 195 GLN A N 1
ATOM 1517 C CA . GLN A 1 195 ? 23.085 4.470 -9.426 1.00 84.62 195 GLN A CA 1
ATOM 1518 C C . GLN A 1 195 ? 22.323 4.051 -10.695 1.00 84.62 195 GLN A C 1
ATOM 1520 O O . GLN A 1 195 ? 22.689 3.063 -11.326 1.00 84.62 195 GLN A O 1
ATOM 1525 N N . GLY A 1 196 ? 21.276 4.790 -11.078 1.00 89.38 196 GLY A N 1
ATOM 1526 C CA . GLY A 1 196 ? 20.458 4.508 -12.254 1.00 89.38 196 GLY A CA 1
ATOM 1527 C C . GLY A 1 196 ? 18.969 4.756 -12.024 1.00 89.38 196 GLY A C 1
ATOM 1528 O O . GLY A 1 196 ? 18.540 5.213 -10.964 1.00 89.38 196 GLY A O 1
ATOM 1529 N N . GLY A 1 197 ? 18.173 4.468 -13.050 1.00 92.44 197 GLY A N 1
ATOM 1530 C CA . GLY A 1 197 ? 16.716 4.512 -12.977 1.00 92.44 197 GLY A CA 1
ATOM 1531 C C . GLY A 1 197 ? 16.104 3.131 -12.752 1.00 92.44 197 GLY A C 1
ATOM 1532 O O . GLY A 1 197 ? 16.652 2.122 -13.196 1.00 92.44 197 GLY A O 1
ATOM 1533 N N . ILE A 1 198 ? 14.965 3.089 -12.067 1.00 94.12 198 ILE A N 1
ATOM 1534 C CA . ILE A 1 198 ? 14.223 1.875 -11.731 1.00 94.12 198 ILE A CA 1
ATOM 1535 C C . ILE A 1 198 ? 12.743 2.095 -12.032 1.00 94.12 198 ILE A C 1
ATOM 1537 O O . ILE A 1 198 ? 12.151 3.078 -11.587 1.00 94.12 198 ILE A O 1
ATOM 1541 N N . LEU A 1 199 ? 12.140 1.158 -12.755 1.00 95.62 199 LEU A N 1
ATOM 1542 C CA . LEU A 1 199 ? 10.697 1.045 -12.929 1.00 95.62 199 LEU A CA 1
ATOM 1543 C C . LEU A 1 199 ? 10.230 -0.181 -12.149 1.00 95.62 199 LEU A C 1
ATOM 1545 O O . LEU A 1 199 ? 10.708 -1.284 -12.402 1.00 95.62 199 LEU A O 1
ATOM 1549 N N . VAL A 1 200 ? 9.312 0.008 -11.205 1.00 95.19 200 VAL A N 1
ATOM 1550 C CA . VAL A 1 200 ? 8.758 -1.070 -10.383 1.00 95.19 200 VAL A CA 1
ATOM 1551 C C . VAL A 1 200 ? 7.289 -1.266 -10.717 1.00 95.19 20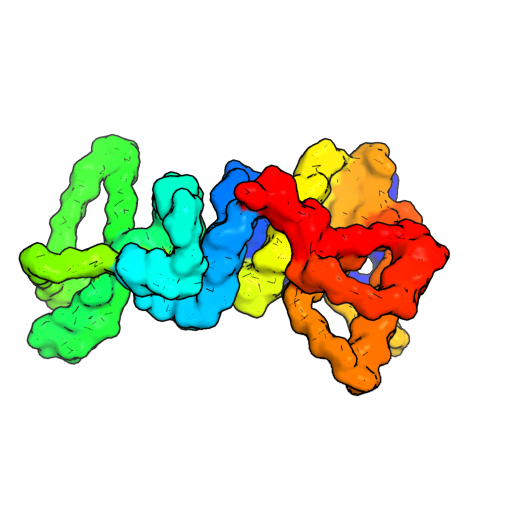0 VAL A C 1
ATOM 1553 O O . VAL A 1 200 ? 6.502 -0.321 -10.666 1.00 95.19 200 VAL A O 1
ATOM 1556 N N . GLU A 1 201 ? 6.925 -2.512 -10.987 1.00 94.88 201 GLU A N 1
ATOM 1557 C CA . GLU A 1 201 ? 5.547 -2.971 -11.111 1.00 94.88 201 GLU A CA 1
ATOM 1558 C C . GLU A 1 201 ? 5.228 -3.924 -9.956 1.00 94.88 201 GLU A C 1
ATOM 1560 O O . GLU A 1 201 ? 5.970 -4.869 -9.687 1.00 94.88 201 GLU A O 1
ATOM 1565 N N . CYS A 1 202 ? 4.122 -3.686 -9.263 1.00 92.56 202 CYS A N 1
ATOM 1566 C CA . CYS A 1 202 ? 3.739 -4.362 -8.033 1.00 92.56 202 CYS A CA 1
ATOM 1567 C C . CYS A 1 202 ? 2.426 -5.140 -8.208 1.00 92.56 202 CYS A C 1
ATOM 1569 O O . CYS A 1 202 ? 1.446 -4.645 -8.772 1.00 92.56 202 CYS A O 1
ATOM 1571 N N . LYS A 1 203 ? 2.352 -6.368 -7.676 1.00 89.06 203 LYS A N 1
ATOM 1572 C CA . LYS A 1 203 ? 1.105 -7.159 -7.644 1.00 89.06 203 LYS A CA 1
ATOM 1573 C C . LYS A 1 203 ? 0.939 -7.938 -6.335 1.00 89.06 203 LYS A C 1
ATOM 1575 O O . LYS A 1 203 ? 1.717 -8.851 -6.057 1.00 89.06 203 LYS A O 1
ATOM 1580 N N . ASP A 1 204 ? -0.124 -7.647 -5.571 1.00 75.62 204 ASP A N 1
ATOM 1581 C CA . ASP A 1 204 ? -0.399 -8.268 -4.255 1.00 75.62 204 ASP A CA 1
ATOM 1582 C C . ASP A 1 204 ? -0.554 -9.771 -4.374 1.00 75.62 204 ASP A C 1
ATOM 1584 O O . ASP A 1 204 ? 0.114 -10.533 -3.684 1.00 75.62 204 ASP A O 1
ATOM 1588 N N . ASN A 1 205 ? -1.468 -10.182 -5.250 1.00 72.62 205 ASN A N 1
ATOM 1589 C CA . ASN A 1 205 ? -1.815 -11.564 -5.505 1.00 72.62 205 ASN A CA 1
ATOM 1590 C C . ASN A 1 205 ? -2.446 -11.662 -6.891 1.00 72.62 205 ASN A C 1
ATOM 1592 O O . ASN A 1 205 ? -3.573 -11.213 -7.100 1.00 72.62 205 ASN A O 1
ATOM 1596 N N . PHE A 1 206 ? -1.744 -12.276 -7.837 1.00 81.62 206 PHE A N 1
ATOM 1597 C CA . PHE A 1 206 ? -2.311 -12.616 -9.137 1.00 81.62 206 PHE A CA 1
ATOM 1598 C C . PHE A 1 206 ? -2.802 -14.067 -9.143 1.00 81.62 206 PHE A C 1
ATOM 1600 O O . PHE A 1 206 ? -2.262 -14.944 -8.463 1.00 81.62 206 PHE A O 1
ATOM 1607 N N . LYS A 1 207 ? -3.859 -14.337 -9.910 1.00 83.69 207 LYS A N 1
ATOM 1608 C CA . LYS A 1 207 ? -4.364 -15.701 -10.093 1.00 83.69 207 LYS A CA 1
ATOM 1609 C C . LYS A 1 207 ? -3.450 -16.448 -11.065 1.00 83.69 207 LYS A C 1
ATOM 1611 O O . LYS A 1 207 ? -3.104 -15.912 -12.111 1.00 83.69 207 LYS A O 1
ATOM 1616 N N . LYS A 1 208 ? -3.122 -17.705 -10.760 1.00 82.69 208 LYS A N 1
ATOM 1617 C CA . LYS A 1 208 ? -2.342 -18.601 -11.640 1.00 82.69 208 LYS A CA 1
ATOM 1618 C C . LYS A 1 208 ? -3.231 -19.366 -12.634 1.00 82.69 208 LYS A C 1
ATOM 1620 O O . LYS A 1 208 ? -2.966 -20.514 -12.951 1.00 82.69 208 LYS A O 1
ATOM 1625 N N . THR A 1 209 ? -4.335 -18.755 -13.055 1.00 84.00 209 THR A N 1
ATOM 1626 C CA . THR A 1 209 ? -5.291 -19.345 -14.003 1.00 84.00 209 THR A CA 1
ATOM 1627 C C . THR A 1 209 ? -4.903 -19.005 -15.437 1.00 84.00 209 THR A C 1
ATOM 1629 O O . THR A 1 209 ? -4.406 -17.901 -15.671 1.00 84.00 209 THR A O 1
ATOM 1632 N N . ASP A 1 210 ? -5.254 -19.863 -16.395 1.00 83.00 210 ASP A N 1
ATOM 1633 C CA . ASP A 1 210 ? -4.939 -19.686 -17.825 1.00 83.00 210 ASP A CA 1
ATOM 1634 C C . ASP A 1 210 ? -5.431 -18.358 -18.414 1.00 83.00 210 ASP A C 1
ATOM 1636 O O . ASP A 1 210 ? -4.821 -17.821 -19.328 1.00 83.00 210 ASP A O 1
ATOM 1640 N N . ALA A 1 211 ? -6.499 -17.771 -17.866 1.00 83.31 211 ALA A N 1
ATOM 1641 C CA . ALA A 1 211 ? -6.988 -16.457 -18.292 1.00 83.31 211 ALA A CA 1
ATOM 1642 C C . ALA A 1 211 ? -6.207 -15.270 -17.688 1.00 83.31 211 ALA A C 1
ATOM 1644 O O . ALA A 1 211 ? -6.162 -14.192 -18.275 1.00 83.31 211 ALA A O 1
ATOM 1645 N N . ALA A 1 212 ? -5.603 -15.445 -16.509 1.00 85.38 212 ALA A N 1
ATOM 1646 C CA . ALA A 1 212 ? -4.962 -14.365 -15.753 1.00 85.38 212 ALA A CA 1
ATOM 1647 C C . ALA A 1 212 ? -3.464 -14.244 -16.061 1.00 85.38 212 ALA A C 1
ATOM 1649 O O . ALA A 1 212 ? -2.931 -13.136 -16.087 1.00 85.38 212 ALA A O 1
ATOM 1650 N N . LEU A 1 213 ? -2.795 -15.366 -16.344 1.00 88.06 213 LEU A N 1
ATOM 1651 C CA . LEU A 1 213 ? -1.373 -15.371 -16.693 1.00 88.06 213 LEU A CA 1
ATOM 1652 C C . LEU A 1 213 ? -1.067 -14.569 -17.971 1.00 88.06 213 LEU A C 1
ATOM 1654 O O . LEU A 1 213 ? -0.155 -13.749 -17.919 1.00 88.06 213 LEU A O 1
ATOM 1658 N N . PRO A 1 214 ? -1.843 -14.668 -19.071 1.00 90.81 214 PRO A N 1
ATOM 1659 C CA . PRO A 1 214 ? -1.610 -13.851 -20.264 1.00 90.81 214 PRO A CA 1
ATOM 1660 C C . PRO A 1 214 ? -1.840 -12.354 -20.042 1.00 90.81 214 PRO A C 1
ATOM 1662 O O . PRO A 1 214 ? -1.328 -11.525 -20.790 1.00 90.81 214 PRO A O 1
ATOM 1665 N N . GLN A 1 215 ? -2.658 -11.971 -19.058 1.00 89.00 215 GLN A N 1
ATOM 1666 C CA . GLN A 1 215 ? -2.815 -10.564 -18.694 1.00 89.00 215 GLN A CA 1
ATOM 1667 C C . GLN A 1 215 ? -1.589 -10.066 -17.929 1.00 89.00 215 GLN A C 1
ATOM 1669 O O . GLN A 1 215 ? -1.067 -9.007 -18.257 1.00 89.00 215 GLN A O 1
ATOM 1674 N N . LEU A 1 216 ? -1.103 -10.852 -16.965 1.00 90.75 216 LEU A N 1
ATOM 1675 C CA . LEU A 1 216 ? 0.101 -10.518 -16.213 1.00 90.75 216 LEU A CA 1
ATOM 1676 C C . LEU A 1 216 ? 1.345 -10.457 -17.110 1.00 90.75 216 LEU A C 1
ATOM 1678 O O . LEU A 1 216 ? 2.118 -9.512 -17.007 1.00 90.75 216 LEU A O 1
ATOM 1682 N N . GLN A 1 217 ? 1.487 -11.420 -18.024 1.00 92.50 217 GLN A N 1
ATOM 1683 C CA . GLN A 1 217 ? 2.527 -11.442 -19.053 1.00 92.50 217 GLN A CA 1
ATOM 1684 C C . GLN A 1 217 ? 2.559 -10.119 -19.829 1.00 92.50 217 GLN A C 1
ATOM 1686 O O . GLN A 1 217 ? 3.611 -9.497 -19.924 1.00 92.50 217 GLN A O 1
ATOM 1691 N N . ARG A 1 218 ? 1.394 -9.656 -20.311 1.00 91.62 218 ARG A N 1
ATOM 1692 C CA . ARG A 1 218 ? 1.267 -8.386 -21.042 1.00 91.62 218 ARG A CA 1
ATOM 1693 C C . ARG A 1 218 ? 1.664 -7.178 -20.198 1.00 91.62 218 ARG A C 1
ATOM 1695 O O . ARG A 1 218 ? 2.310 -6.278 -20.719 1.00 91.62 218 ARG A O 1
ATOM 1702 N N . THR A 1 219 ? 1.296 -7.152 -18.919 1.00 91.88 219 THR A N 1
ATOM 1703 C CA . THR A 1 219 ? 1.725 -6.087 -18.000 1.00 91.88 219 THR A CA 1
ATOM 1704 C C . THR A 1 219 ? 3.246 -6.078 -17.829 1.00 91.88 219 THR A C 1
ATOM 1706 O O . THR A 1 219 ? 3.855 -5.013 -17.863 1.00 91.88 219 THR A O 1
ATOM 1709 N N . ILE A 1 220 ? 3.873 -7.252 -17.706 1.00 94.19 220 ILE A N 1
ATOM 1710 C CA . ILE A 1 220 ? 5.334 -7.369 -17.619 1.00 94.19 220 ILE A CA 1
ATOM 1711 C C . ILE A 1 220 ? 5.996 -6.921 -18.929 1.00 94.19 220 ILE A C 1
ATOM 1713 O O . ILE A 1 220 ? 6.934 -6.133 -18.879 1.00 94.19 220 ILE A O 1
ATOM 1717 N N . ASP A 1 221 ? 5.480 -7.336 -20.092 1.00 94.69 221 ASP A N 1
ATOM 1718 C CA . ASP A 1 221 ? 5.999 -6.913 -21.404 1.00 94.69 221 ASP A CA 1
ATOM 1719 C C . ASP A 1 221 ? 5.946 -5.387 -21.571 1.00 94.69 221 ASP A C 1
ATOM 1721 O O . ASP A 1 221 ? 6.910 -4.763 -22.016 1.00 94.69 221 ASP A O 1
ATOM 1725 N N . GLN A 1 222 ? 4.833 -4.765 -21.173 1.00 94.69 222 GLN A N 1
ATOM 1726 C CA . GLN A 1 222 ? 4.681 -3.308 -21.196 1.00 94.69 222 GLN A CA 1
ATOM 1727 C C . GLN A 1 222 ? 5.668 -2.619 -20.250 1.00 94.69 222 GLN A C 1
ATOM 1729 O O . GLN A 1 222 ? 6.286 -1.626 -20.632 1.00 94.69 222 GLN A O 1
ATOM 1734 N N . GLY A 1 223 ? 5.838 -3.149 -19.037 1.00 95.25 223 GLY A N 1
ATOM 1735 C CA . GLY A 1 223 ? 6.784 -2.620 -18.057 1.00 95.25 223 GLY A CA 1
ATOM 1736 C C . GLY A 1 223 ? 8.238 -2.716 -18.522 1.00 95.25 223 GLY A C 1
ATOM 1737 O O . GLY A 1 223 ? 8.980 -1.744 -18.393 1.00 95.25 223 GLY A O 1
ATOM 1738 N N . LEU A 1 224 ? 8.627 -3.847 -19.117 1.00 96.00 224 LEU A N 1
ATOM 1739 C CA . LEU A 1 224 ? 9.952 -4.057 -19.706 1.00 96.00 224 LEU A CA 1
ATOM 1740 C C . LEU A 1 224 ? 10.223 -3.074 -20.851 1.00 96.00 224 LEU A C 1
ATOM 1742 O O . LEU A 1 224 ? 11.260 -2.419 -20.852 1.00 96.00 224 LEU A O 1
ATOM 1746 N N . MET A 1 225 ? 9.271 -2.905 -21.773 1.00 95.19 225 MET A N 1
ATOM 1747 C CA . MET A 1 225 ? 9.393 -1.951 -22.883 1.00 95.19 225 MET A CA 1
ATOM 1748 C C . MET A 1 225 ? 9.530 -0.501 -22.392 1.00 95.19 225 MET A C 1
ATOM 1750 O O . MET A 1 225 ? 10.349 0.269 -22.901 1.00 95.19 225 MET A O 1
ATOM 1754 N N . LEU A 1 226 ? 8.755 -0.117 -21.375 1.00 95.69 226 LEU A N 1
ATOM 1755 C CA . LEU A 1 226 ? 8.845 1.214 -20.774 1.00 95.69 226 LEU A CA 1
ATOM 1756 C C . LEU A 1 226 ? 10.178 1.428 -20.053 1.00 95.69 226 LEU A C 1
ATOM 1758 O O . LEU A 1 226 ? 10.769 2.501 -20.165 1.00 95.69 226 LEU A O 1
ATOM 1762 N N . ALA A 1 227 ? 10.666 0.412 -19.341 1.00 95.88 227 ALA A N 1
ATOM 1763 C CA . ALA A 1 227 ? 11.972 0.451 -18.701 1.00 95.88 227 ALA A CA 1
ATOM 1764 C C . ALA A 1 227 ? 13.092 0.593 -19.745 1.00 95.88 227 ALA A C 1
ATOM 1766 O O . ALA A 1 227 ? 13.956 1.449 -19.580 1.00 95.88 227 ALA A O 1
ATOM 1767 N N . GLU A 1 228 ? 13.032 -0.148 -20.854 1.00 95.31 228 GLU A N 1
ATOM 1768 C CA . GLU A 1 228 ? 13.972 -0.021 -21.975 1.00 95.31 228 GLU A CA 1
ATOM 1769 C C . GLU A 1 228 ? 13.957 1.393 -22.574 1.00 95.31 228 GLU A C 1
ATOM 1771 O O . GLU A 1 228 ? 15.010 2.013 -22.709 1.00 95.31 228 GLU A O 1
ATOM 1776 N N . THR A 1 229 ? 12.768 1.945 -22.836 1.00 94.31 229 THR A N 1
ATOM 1777 C CA . THR A 1 229 ? 12.586 3.317 -23.353 1.00 94.31 229 THR A CA 1
ATOM 1778 C C . THR A 1 229 ? 13.235 4.366 -22.447 1.00 94.31 229 THR A C 1
ATOM 1780 O O . THR A 1 229 ? 13.802 5.351 -22.915 1.00 94.31 229 THR A O 1
ATOM 1783 N N . LEU A 1 230 ? 13.161 4.155 -21.134 1.00 94.00 230 LEU A N 1
ATOM 1784 C CA . LEU A 1 230 ? 13.759 5.032 -20.133 1.00 94.00 230 LEU A CA 1
ATOM 1785 C C . LEU A 1 230 ? 15.263 4.785 -19.922 1.00 94.00 230 LEU A C 1
ATOM 1787 O O . LEU A 1 230 ? 15.932 5.624 -19.316 1.00 94.00 230 LEU A O 1
ATOM 1791 N N . GLY A 1 231 ? 15.793 3.641 -20.366 1.00 94.25 231 GLY A N 1
ATOM 1792 C CA . GLY A 1 231 ? 17.109 3.135 -19.963 1.00 94.25 231 GLY A CA 1
ATOM 1793 C C . GLY A 1 231 ? 17.166 2.730 -18.483 1.00 94.25 231 GLY A C 1
ATOM 1794 O O . GLY A 1 231 ? 18.187 2.918 -17.822 1.00 94.25 231 GLY A O 1
ATOM 1795 N N . TYR A 1 232 ? 16.045 2.270 -17.925 1.00 94.75 232 TYR A N 1
ATOM 1796 C CA . TYR A 1 232 ? 15.858 1.946 -16.509 1.00 94.75 232 TYR A CA 1
ATOM 1797 C C . TYR A 1 232 ? 15.888 0.433 -16.287 1.00 94.75 232 TYR A C 1
ATOM 1799 O O . TYR A 1 232 ? 15.597 -0.358 -17.182 1.00 94.75 232 TYR A O 1
ATOM 1807 N N . ARG A 1 233 ? 16.191 0.016 -15.055 1.00 94.50 233 ARG A N 1
ATOM 1808 C CA . ARG A 1 233 ? 16.028 -1.374 -14.626 1.00 94.50 233 ARG A CA 1
ATOM 1809 C C . ARG A 1 233 ? 14.562 -1.654 -14.313 1.00 94.50 233 ARG A C 1
ATOM 1811 O O . ARG A 1 233 ? 13.944 -0.916 -13.550 1.00 94.50 233 ARG A O 1
ATOM 1818 N N . TYR A 1 234 ? 14.029 -2.749 -14.841 1.00 96.69 234 TYR A N 1
ATOM 1819 C CA . TYR A 1 234 ? 12.691 -3.218 -14.493 1.00 96.69 234 TYR A CA 1
ATOM 1820 C C . TYR A 1 234 ? 12.714 -4.080 -13.225 1.00 96.69 234 TYR A C 1
ATOM 1822 O O . TYR A 1 234 ? 13.564 -4.960 -13.083 1.00 96.69 234 TYR A O 1
ATOM 1830 N N . ILE A 1 235 ? 11.769 -3.866 -12.313 1.00 95.44 235 ILE A N 1
ATOM 1831 C CA . ILE A 1 235 ? 11.545 -4.713 -11.141 1.00 95.44 235 ILE A CA 1
ATOM 1832 C C . ILE A 1 235 ? 10.076 -5.123 -11.105 1.00 95.44 235 ILE A C 1
ATOM 1834 O O . ILE A 1 235 ? 9.189 -4.276 -11.056 1.00 95.44 235 ILE A O 1
ATOM 1838 N N . PHE A 1 236 ? 9.819 -6.425 -11.060 1.00 95.06 236 PHE A N 1
ATOM 1839 C CA . PHE A 1 236 ? 8.498 -6.961 -10.758 1.00 95.06 236 PHE A CA 1
ATOM 1840 C C . PHE A 1 236 ? 8.459 -7.430 -9.302 1.00 95.06 236 PHE A C 1
ATOM 1842 O O . PHE A 1 236 ? 9.228 -8.309 -8.909 1.00 95.06 236 PHE A O 1
ATOM 1849 N N . ALA A 1 237 ? 7.569 -6.850 -8.500 1.00 92.88 237 ALA A N 1
ATOM 1850 C CA . ALA A 1 237 ? 7.446 -7.111 -7.072 1.00 92.88 237 ALA A CA 1
ATOM 1851 C C . ALA A 1 237 ? 6.097 -7.760 -6.726 1.00 92.88 237 ALA A C 1
ATOM 1853 O O . ALA A 1 237 ? 5.027 -7.292 -7.121 1.00 92.88 237 ALA A O 1
ATOM 1854 N N . THR A 1 238 ? 6.120 -8.834 -5.940 1.00 89.69 238 THR A N 1
ATOM 1855 C CA . THR A 1 238 ? 4.907 -9.527 -5.492 1.00 89.69 238 THR A CA 1
ATOM 1856 C C . THR A 1 238 ? 5.055 -10.102 -4.089 1.00 89.69 238 THR A C 1
ATOM 1858 O O . THR A 1 238 ? 6.147 -10.471 -3.674 1.00 89.69 238 THR A O 1
ATOM 1861 N N . LEU A 1 239 ? 3.942 -10.222 -3.355 1.00 83.44 239 LEU A N 1
ATOM 1862 C CA . LEU A 1 239 ? 3.920 -10.890 -2.045 1.00 83.44 239 LEU A CA 1
ATOM 1863 C C . LEU A 1 239 ? 3.787 -12.412 -2.157 1.00 83.44 239 LEU A C 1
ATOM 1865 O O . LEU A 1 239 ? 3.783 -13.101 -1.140 1.00 83.44 239 LEU A O 1
ATOM 1869 N N . GLN A 1 240 ? 3.657 -12.957 -3.371 1.00 85.69 240 GLN A N 1
ATOM 1870 C CA . GLN A 1 240 ? 3.677 -14.402 -3.560 1.00 85.69 240 GLN A CA 1
ATOM 1871 C C . GLN A 1 240 ? 5.084 -14.958 -3.352 1.00 85.69 240 GLN A C 1
ATOM 1873 O O . GLN A 1 240 ? 6.068 -14.382 -3.801 1.00 85.69 240 GLN A O 1
ATOM 1878 N N . GLU A 1 241 ? 5.156 -16.131 -2.729 1.00 85.25 241 GLU A N 1
ATOM 1879 C CA . GLU A 1 241 ? 6.397 -16.889 -2.520 1.00 85.25 241 GLU A CA 1
ATOM 1880 C C . GLU A 1 241 ? 7.003 -17.436 -3.818 1.00 85.25 241 GLU A C 1
ATOM 1882 O O . GLU A 1 241 ? 8.189 -17.747 -3.874 1.00 85.25 241 GLU A O 1
ATOM 1887 N N . THR A 1 242 ? 6.170 -17.642 -4.842 1.00 86.88 242 THR A N 1
ATOM 1888 C CA . THR A 1 242 ? 6.574 -18.260 -6.109 1.00 86.88 242 THR A CA 1
ATOM 1889 C C . THR A 1 242 ? 5.835 -17.638 -7.281 1.00 86.88 242 THR A C 1
ATOM 1891 O O . THR A 1 242 ? 4.608 -17.484 -7.251 1.00 86.88 242 THR A O 1
ATOM 1894 N N . VAL A 1 243 ? 6.574 -17.384 -8.355 1.00 89.12 243 VAL A N 1
ATOM 1895 C CA . VAL A 1 243 ? 6.062 -16.926 -9.649 1.00 89.12 243 VAL A CA 1
ATOM 1896 C C . VAL A 1 243 ? 6.220 -18.067 -10.667 1.00 89.12 243 VAL A C 1
ATOM 1898 O O . VAL A 1 243 ? 7.141 -18.868 -10.533 1.00 89.12 243 VAL A O 1
ATOM 1901 N N . PRO A 1 244 ? 5.303 -18.234 -11.640 1.00 91.56 244 PRO A N 1
ATOM 1902 C CA . PRO A 1 244 ? 5.490 -19.197 -12.724 1.00 91.56 244 PRO A CA 1
ATOM 1903 C C . PRO A 1 244 ? 6.838 -19.017 -13.436 1.00 91.56 244 PRO A C 1
ATOM 1905 O O . PRO A 1 244 ? 7.188 -17.899 -13.810 1.00 91.56 244 PRO A O 1
ATOM 1908 N N . ALA A 1 245 ? 7.548 -20.122 -13.682 1.00 91.62 245 ALA A N 1
ATOM 1909 C CA . ALA A 1 245 ? 8.895 -20.112 -14.263 1.00 91.62 245 ALA A CA 1
ATOM 1910 C C . ALA A 1 245 ? 8.976 -19.400 -15.626 1.00 91.62 245 ALA A C 1
ATOM 1912 O O . ALA A 1 245 ? 10.002 -18.824 -15.968 1.00 91.62 245 ALA A O 1
ATOM 1913 N N . THR A 1 246 ? 7.887 -19.402 -16.398 1.00 91.00 246 THR A N 1
ATOM 1914 C CA . THR A 1 246 ? 7.805 -18.681 -17.676 1.00 91.00 246 THR A CA 1
ATOM 1915 C C . THR A 1 246 ? 7.914 -17.167 -17.497 1.00 91.00 246 THR A C 1
ATOM 1917 O O . THR A 1 246 ? 8.614 -16.517 -18.266 1.00 91.00 246 THR A O 1
ATOM 1920 N N . LEU A 1 247 ? 7.266 -16.612 -16.467 1.00 91.75 247 LEU A N 1
ATOM 1921 C CA . LEU A 1 247 ? 7.333 -15.182 -16.153 1.00 91.75 247 LEU A CA 1
ATOM 1922 C C . LEU A 1 247 ? 8.694 -14.817 -15.559 1.00 91.75 247 LEU A C 1
ATOM 1924 O O . LEU A 1 247 ? 9.251 -13.779 -15.890 1.00 91.75 247 LEU A O 1
ATOM 1928 N N . GLU A 1 248 ? 9.252 -15.683 -14.714 1.00 93.44 248 GLU A N 1
ATOM 1929 C CA . GLU A 1 248 ? 10.600 -15.492 -14.170 1.00 93.44 248 GLU A CA 1
ATOM 1930 C C . GLU A 1 248 ? 11.652 -15.445 -15.289 1.00 93.44 248 GLU A C 1
ATOM 1932 O O . GLU A 1 248 ? 12.468 -14.525 -15.333 1.00 93.44 248 GLU A O 1
ATOM 1937 N N . ALA A 1 249 ? 11.576 -16.374 -16.250 1.00 93.25 249 ALA A N 1
ATOM 1938 C CA . ALA A 1 249 ? 12.450 -16.391 -17.418 1.00 93.25 249 ALA A CA 1
ATOM 1939 C C . ALA A 1 249 ? 12.280 -15.141 -18.295 1.00 93.25 249 ALA A C 1
ATOM 1941 O O . ALA A 1 249 ? 13.277 -14.565 -18.721 1.00 93.25 249 ALA A O 1
ATOM 1942 N N . GLN A 1 250 ? 11.043 -14.696 -18.534 1.00 94.12 250 GLN A N 1
ATOM 1943 C CA . GLN A 1 250 ? 10.758 -13.463 -19.274 1.00 94.12 250 GLN A CA 1
ATOM 1944 C C . GLN A 1 250 ? 11.388 -12.238 -18.594 1.00 94.12 250 GLN A C 1
ATOM 1946 O O . GLN A 1 250 ? 12.077 -11.461 -19.251 1.00 94.12 250 GLN A O 1
ATOM 1951 N N . ILE A 1 251 ? 11.180 -12.074 -17.282 1.00 95.38 251 ILE A N 1
ATOM 1952 C CA . ILE A 1 251 ? 11.743 -10.956 -16.512 1.00 95.38 251 ILE A CA 1
ATOM 1953 C C . ILE A 1 251 ? 13.272 -10.974 -16.612 1.00 95.38 251 ILE A C 1
ATOM 1955 O O . ILE A 1 251 ? 13.873 -9.942 -16.898 1.00 95.38 251 ILE A O 1
ATOM 1959 N N . ALA A 1 252 ? 13.899 -12.141 -16.439 1.00 93.50 252 ALA A N 1
ATOM 1960 C CA . ALA A 1 252 ? 15.350 -12.281 -16.532 1.00 93.50 252 ALA A CA 1
ATOM 1961 C C . ALA A 1 252 ? 15.890 -11.962 -17.940 1.00 93.50 252 ALA A C 1
ATOM 1963 O O . ALA A 1 252 ? 16.900 -11.271 -18.067 1.00 93.50 252 ALA A O 1
ATOM 1964 N N . GLN A 1 253 ? 15.212 -12.421 -18.999 1.00 92.25 253 GLN A N 1
ATOM 1965 C CA . GLN A 1 253 ? 15.582 -12.131 -20.392 1.00 92.25 253 GLN A CA 1
ATOM 1966 C C . GLN A 1 253 ? 15.486 -10.639 -20.725 1.00 92.25 253 GLN A C 1
ATOM 1968 O O . GLN A 1 253 ? 16.323 -10.124 -21.460 1.00 92.25 253 GLN A O 1
ATOM 1973 N N . GLY A 1 254 ? 14.507 -9.941 -20.149 1.00 89.38 254 GLY A N 1
ATOM 1974 C CA . GLY A 1 254 ? 14.347 -8.493 -20.273 1.00 89.38 254 GLY A CA 1
ATOM 1975 C C . GLY A 1 254 ? 15.266 -7.667 -19.364 1.00 89.38 254 GLY A C 1
ATOM 1976 O O . GLY A 1 254 ? 15.013 -6.481 -19.176 1.00 89.38 254 GLY A O 1
ATOM 1977 N N . ASN A 1 255 ? 16.298 -8.273 -18.757 1.00 86.19 255 ASN A N 1
ATOM 1978 C CA . ASN A 1 255 ? 17.188 -7.631 -17.779 1.00 86.19 255 ASN A CA 1
ATOM 1979 C C . ASN A 1 255 ? 16.442 -7.026 -16.565 1.00 86.19 255 ASN A C 1
ATOM 1981 O O . ASN A 1 255 ? 16.871 -6.045 -15.949 1.00 86.19 255 ASN A O 1
ATOM 1985 N N . GLY A 1 256 ? 15.293 -7.607 -16.224 1.00 92.88 256 GLY A N 1
ATOM 1986 C CA . GLY A 1 256 ? 14.509 -7.258 -15.053 1.00 92.88 256 GLY A CA 1
ATOM 1987 C C . GLY A 1 256 ? 14.928 -8.038 -13.806 1.00 92.88 256 GLY A C 1
ATOM 1988 O O . GLY A 1 256 ? 15.695 -8.999 -13.856 1.00 92.88 256 GLY A O 1
ATOM 1989 N N . GLN A 1 257 ? 14.397 -7.630 -12.656 1.00 94.69 257 GLN A N 1
ATOM 1990 C CA . GLN A 1 257 ? 14.537 -8.334 -11.383 1.00 94.69 257 GLN A CA 1
ATOM 1991 C C . GLN A 1 257 ? 13.169 -8.754 -10.854 1.00 94.69 257 GLN A C 1
ATOM 1993 O O . GLN A 1 257 ? 12.217 -7.978 -10.882 1.00 94.69 257 GLN A O 1
ATOM 1998 N N . LEU A 1 258 ? 13.089 -9.969 -10.319 1.00 93.94 258 LEU A N 1
ATOM 1999 C CA . LEU A 1 258 ? 11.935 -10.445 -9.569 1.00 93.94 258 LEU A CA 1
ATOM 2000 C C . LEU A 1 258 ? 12.181 -10.254 -8.065 1.00 93.94 258 LEU A C 1
ATOM 2002 O O . LEU A 1 258 ? 13.221 -10.670 -7.559 1.00 93.94 258 LEU A O 1
ATOM 2006 N N . LEU A 1 259 ? 11.221 -9.650 -7.363 1.00 91.38 259 LEU A N 1
ATOM 2007 C CA . LEU A 1 259 ? 11.161 -9.589 -5.901 1.00 91.38 259 LEU A CA 1
ATOM 2008 C C . LEU A 1 259 ? 9.886 -10.286 -5.417 1.00 91.38 259 LEU A C 1
ATOM 2010 O O . LEU A 1 259 ? 8.771 -9.872 -5.736 1.00 91.38 259 LEU A O 1
ATOM 2014 N N . THR A 1 260 ? 10.047 -11.354 -4.649 1.00 89.69 260 THR A N 1
ATOM 2015 C CA . THR A 1 260 ? 8.958 -12.171 -4.099 1.00 89.69 260 THR A CA 1
ATOM 2016 C C . THR A 1 260 ? 8.700 -11.856 -2.628 1.00 89.69 260 THR A C 1
ATOM 2018 O O . THR A 1 260 ? 9.447 -11.107 -1.996 1.00 89.69 260 THR A O 1
ATOM 2021 N N . GLY A 1 261 ? 7.677 -12.486 -2.036 1.00 82.62 261 GLY A N 1
ATOM 2022 C CA . GLY A 1 261 ? 7.425 -12.400 -0.593 1.00 82.62 261 GLY A CA 1
ATOM 2023 C C . GLY A 1 261 ? 8.663 -12.743 0.243 1.00 82.62 261 GLY A C 1
ATOM 2024 O O . GLY A 1 261 ? 8.913 -12.100 1.260 1.00 82.62 261 GLY A O 1
ATOM 2025 N N . ARG A 1 262 ? 9.515 -13.655 -0.243 1.00 82.75 262 ARG A N 1
ATOM 2026 C CA . ARG A 1 262 ? 10.786 -14.004 0.406 1.00 82.75 262 ARG A CA 1
ATOM 2027 C C . ARG A 1 262 ? 11.757 -12.840 0.420 1.00 82.75 262 ARG A C 1
ATOM 2029 O O . ARG A 1 262 ? 12.351 -12.560 1.448 1.00 82.75 262 ARG A O 1
ATOM 2036 N N . ASP A 1 263 ? 11.923 -12.161 -0.701 1.00 83.75 263 ASP A N 1
ATOM 2037 C CA . ASP A 1 263 ? 12.884 -11.063 -0.803 1.00 83.75 263 ASP A CA 1
ATOM 2038 C C . ASP A 1 263 ? 12.409 -9.852 0.009 1.00 83.75 263 ASP A C 1
ATOM 2040 O O . ASP A 1 263 ? 13.200 -9.159 0.645 1.00 83.75 263 ASP A O 1
ATOM 2044 N N . LEU A 1 264 ? 11.092 -9.639 0.021 1.00 79.38 264 LEU A N 1
ATOM 2045 C CA . LEU A 1 264 ? 10.451 -8.465 0.597 1.00 79.38 264 LEU A CA 1
ATOM 2046 C C . LEU A 1 264 ? 10.168 -8.581 2.104 1.00 79.38 264 LEU A C 1
ATOM 2048 O O . LEU A 1 264 ? 10.124 -7.556 2.780 1.00 79.38 264 LEU A O 1
ATOM 2052 N N . LEU A 1 265 ? 9.951 -9.792 2.635 1.00 75.00 265 LEU A N 1
ATOM 2053 C CA . LEU A 1 265 ? 9.496 -10.008 4.020 1.00 75.00 265 LEU A CA 1
ATOM 2054 C C . LEU A 1 265 ? 10.468 -10.832 4.881 1.00 75.00 265 LEU A C 1
ATOM 2056 O O . LEU A 1 265 ? 10.524 -10.622 6.092 1.00 75.00 265 LEU A O 1
ATOM 2060 N N . LYS A 1 266 ? 11.260 -11.739 4.290 1.00 66.81 266 LYS A N 1
ATOM 2061 C CA . LYS A 1 266 ? 12.137 -12.670 5.031 1.00 66.81 266 LYS A CA 1
ATOM 2062 C C . LYS A 1 266 ? 13.240 -12.020 5.875 1.00 66.81 266 LYS A C 1
ATOM 2064 O O . LYS A 1 266 ? 13.588 -12.618 6.889 1.00 66.81 266 LYS A O 1
ATOM 2069 N N . PRO A 1 267 ? 13.792 -10.830 5.554 1.00 60.00 267 PRO A N 1
ATOM 2070 C CA . PRO A 1 267 ? 14.745 -10.173 6.454 1.00 60.00 267 PRO A CA 1
ATOM 2071 C C . PRO A 1 267 ? 14.183 -9.861 7.857 1.00 60.00 267 PRO A C 1
ATOM 2073 O O . PRO A 1 267 ? 14.943 -9.469 8.739 1.00 60.00 267 PRO A O 1
ATOM 2076 N N . TRP A 1 268 ? 12.871 -10.028 8.064 1.00 58.12 268 TRP A N 1
ATOM 2077 C CA . TRP A 1 268 ? 12.135 -9.615 9.261 1.00 58.12 268 TRP A CA 1
ATOM 2078 C C . TRP A 1 268 ? 11.372 -10.763 9.949 1.00 58.12 268 TRP A C 1
ATOM 2080 O O . TRP A 1 268 ? 10.592 -10.518 10.878 1.00 58.12 268 TRP A O 1
ATOM 2090 N N . GLU A 1 269 ? 11.574 -12.006 9.497 1.00 58.59 269 GLU A N 1
ATOM 2091 C CA . GLU A 1 269 ? 11.075 -13.225 10.156 1.00 58.59 269 GLU A CA 1
ATOM 2092 C C . GLU A 1 269 ? 11.970 -13.633 11.328 1.00 58.59 269 GLU A C 1
ATOM 2094 O O . GLU A 1 269 ? 11.413 -13.684 12.458 1.00 58.59 269 GLU A O 1
#